Protein AF-A0A3P6QG92-F1 (afdb_monomer_lite)

Radius of gyration: 25.08 Å; chains: 1; bounding box: 61×42×77 Å

Structure (mmCIF, N/CA/C/O backbone):
data_AF-A0A3P6QG92-F1
#
_entry.id   AF-A0A3P6QG92-F1
#
loop_
_atom_site.group_PDB
_atom_site.id
_atom_site.type_symbol
_atom_site.label_atom_id
_atom_site.label_alt_id
_atom_site.label_comp_id
_atom_site.label_asym_id
_atom_site.label_entity_id
_atom_site.label_seq_id
_atom_site.pdbx_PDB_ins_code
_atom_site.Cartn_x
_atom_site.Cartn_y
_atom_site.Cartn_z
_atom_site.occupancy
_atom_site.B_iso_or_equiv
_atom_site.auth_seq_id
_atom_site.auth_comp_id
_atom_site.auth_asym_id
_atom_site.auth_atom_id
_atom_site.pdbx_PDB_model_num
ATOM 1 N N . MET A 1 1 ? -26.998 18.037 21.375 1.00 50.75 1 MET A N 1
ATOM 2 C CA . MET A 1 1 ? -27.166 16.580 21.561 1.00 50.75 1 MET A CA 1
ATOM 3 C C . MET A 1 1 ? -27.086 16.265 23.051 1.00 50.75 1 MET A C 1
ATOM 5 O O . MET A 1 1 ? -26.028 16.509 23.614 1.00 50.75 1 MET A O 1
ATOM 9 N N . PRO A 1 2 ? -28.170 15.798 23.701 1.00 53.81 2 PRO A N 1
ATOM 10 C CA . PRO A 1 2 ? -28.263 15.714 25.165 1.00 53.81 2 PRO A CA 1
ATOM 11 C C . PRO A 1 2 ? -27.244 14.765 25.812 1.00 53.81 2 PRO A C 1
ATOM 13 O O . PRO A 1 2 ? -26.744 15.052 26.898 1.00 53.81 2 PRO A O 1
ATOM 16 N N . GLU A 1 3 ? -26.926 13.648 25.150 1.00 56.47 3 GLU A N 1
ATOM 17 C CA . GLU A 1 3 ? -26.009 12.633 25.687 1.00 56.47 3 GLU A CA 1
ATOM 18 C C . GLU A 1 3 ? -24.550 13.083 25.634 1.00 56.47 3 GLU A C 1
ATOM 20 O O . GLU A 1 3 ? -23.858 12.980 26.644 1.00 56.47 3 GLU A O 1
ATOM 25 N N . LEU A 1 4 ? -24.119 13.680 24.516 1.00 58.22 4 LEU A N 1
ATOM 26 C CA . LEU A 1 4 ? -22.782 14.259 24.390 1.00 58.22 4 LEU A CA 1
ATOM 27 C C . LEU A 1 4 ? -22.581 15.394 25.402 1.00 58.22 4 LEU A C 1
ATOM 29 O O . LEU A 1 4 ? -21.609 15.402 26.143 1.00 58.22 4 LEU A O 1
ATOM 33 N N . SER A 1 5 ? -23.551 16.309 25.522 1.00 58.22 5 SER A N 1
ATOM 34 C CA . SER A 1 5 ? -23.471 17.415 26.487 1.00 58.22 5 SER A CA 1
ATOM 35 C C . SER A 1 5 ? -23.442 16.954 27.944 1.00 58.22 5 SER A C 1
ATOM 37 O O . SER A 1 5 ? -22.851 17.626 28.781 1.00 58.22 5 SER A O 1
ATOM 39 N N . LYS A 1 6 ? -24.076 15.817 28.258 1.00 59.84 6 LYS A N 1
ATOM 40 C CA . LYS A 1 6 ? -24.038 15.217 29.597 1.00 59.84 6 LYS A CA 1
ATOM 41 C C . LYS A 1 6 ? -22.696 14.527 29.862 1.00 59.84 6 LYS A C 1
ATOM 43 O O . LYS A 1 6 ? -22.235 14.534 30.994 1.00 59.84 6 LYS A O 1
ATOM 48 N N . PHE A 1 7 ? -22.083 13.961 28.823 1.00 60.38 7 PHE A N 1
ATOM 49 C CA . PHE A 1 7 ? -20.786 13.292 28.884 1.00 60.38 7 PHE A CA 1
ATOM 50 C C . PHE A 1 7 ? -19.623 14.281 29.053 1.00 60.38 7 PHE A C 1
ATOM 52 O O . PHE A 1 7 ? -18.761 14.076 29.898 1.00 60.38 7 PHE A O 1
ATOM 59 N N . LEU A 1 8 ? -19.661 15.407 28.334 1.00 58.72 8 LEU A N 1
ATOM 60 C CA . LEU A 1 8 ? -18.662 16.485 28.406 1.00 58.72 8 LEU A CA 1
ATOM 61 C C . LEU A 1 8 ? -18.634 17.242 29.750 1.00 58.72 8 LEU A C 1
ATOM 63 O O . LEU A 1 8 ? -17.801 18.126 29.928 1.00 58.72 8 LEU A O 1
ATOM 67 N N . GLY A 1 9 ? -19.562 16.948 30.668 1.00 57.22 9 GLY A N 1
ATOM 68 C CA . GLY A 1 9 ? -19.685 17.605 31.973 1.00 57.22 9 GLY A CA 1
ATOM 69 C C . GLY A 1 9 ? -19.305 16.741 33.182 1.00 57.22 9 GLY A C 1
ATOM 70 O O . GLY A 1 9 ? -19.537 17.181 34.306 1.00 57.22 9 GLY A O 1
ATOM 71 N N . CYS A 1 10 ? -18.793 15.520 32.989 1.00 58.38 10 CYS A N 1
ATOM 72 C CA . CYS A 1 10 ? -18.384 14.621 34.078 1.00 58.38 10 CYS A CA 1
ATOM 73 C C . CYS A 1 10 ? -16.884 14.761 34.418 1.00 58.38 10 CYS A C 1
ATOM 75 O O . CYS A 1 10 ? -16.093 15.141 33.565 1.00 58.38 10 CYS A O 1
ATOM 77 N N . GLU A 1 11 ? -16.493 14.446 35.659 1.00 57.59 11 GLU A N 1
ATOM 78 C CA . GLU A 1 11 ? -15.079 14.360 36.076 1.00 57.59 11 GLU A CA 1
ATOM 79 C C . GLU A 1 11 ? -14.426 13.061 35.559 1.00 57.59 11 GLU A C 1
ATOM 81 O O . GLU A 1 11 ? -15.089 12.022 35.518 1.00 57.59 11 GLU A O 1
ATOM 86 N N . ASP A 1 12 ? -13.129 13.095 35.221 1.00 53.53 12 ASP A N 1
ATOM 87 C CA . ASP A 1 12 ? -12.400 12.019 34.515 1.00 53.53 12 ASP A CA 1
ATOM 88 C C . ASP A 1 12 ? -12.586 10.609 35.116 1.00 53.53 12 ASP A C 1
ATOM 90 O O . ASP A 1 12 ? -12.847 9.652 34.387 1.00 53.53 12 ASP A O 1
ATOM 94 N N . GLY A 1 13 ? -12.546 10.467 36.447 1.00 53.50 13 GLY A N 1
ATOM 95 C CA . GLY A 1 13 ? -12.725 9.166 37.115 1.00 53.50 13 GLY A CA 1
ATOM 96 C C . GLY A 1 13 ? -14.153 8.604 37.040 1.00 53.50 13 GLY A C 1
ATOM 97 O O . GLY A 1 13 ? -14.344 7.392 37.003 1.00 53.50 13 GLY A O 1
ATOM 98 N N . ALA A 1 14 ? -15.168 9.470 36.962 1.00 59.72 14 ALA A N 1
ATOM 99 C CA . ALA A 1 14 ? -16.565 9.061 36.796 1.00 59.72 14 ALA A CA 1
ATOM 100 C C . ALA A 1 14 ? -16.900 8.724 35.333 1.00 59.72 14 ALA A C 1
ATOM 102 O O . ALA A 1 14 ? -17.885 8.032 35.064 1.00 59.72 14 ALA A O 1
ATOM 103 N N . ILE A 1 15 ? -16.097 9.215 34.384 1.00 61.72 15 ILE A N 1
ATOM 104 C CA . ILE A 1 15 ? -16.251 8.915 32.961 1.00 61.72 15 ILE A CA 1
ATOM 105 C C . ILE A 1 15 ? -15.855 7.461 32.681 1.00 61.72 15 ILE A C 1
ATOM 107 O O . ILE A 1 15 ? -16.620 6.758 32.022 1.00 61.72 15 ILE A O 1
ATOM 111 N N . GLU A 1 16 ? -14.727 6.980 33.215 1.00 59.50 16 GLU A N 1
ATOM 112 C CA . GLU A 1 16 ? -14.268 5.597 32.997 1.00 59.50 16 GLU A CA 1
ATOM 113 C C . GLU A 1 16 ?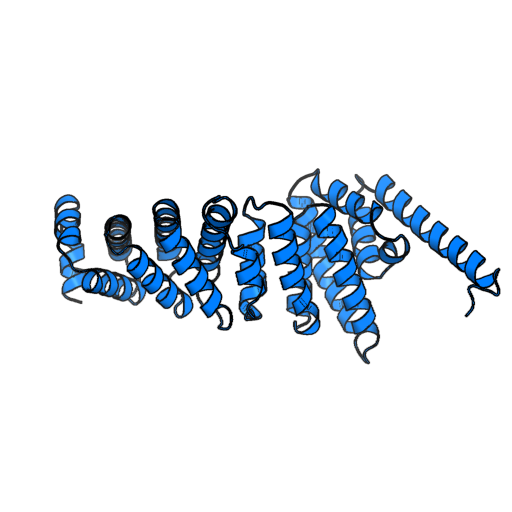 -15.265 4.550 33.526 1.00 59.50 16 GLU A C 1
ATOM 115 O O . GLU A 1 16 ? -15.672 3.662 32.775 1.00 59.50 16 GLU A O 1
ATOM 120 N N . GLU A 1 17 ? -15.747 4.676 34.768 1.00 61.38 17 GLU A N 1
ATOM 121 C CA . GLU A 1 17 ? -16.751 3.748 35.323 1.00 61.38 17 GLU A CA 1
ATOM 122 C C . GLU A 1 17 ? -18.072 3.767 34.533 1.00 61.38 17 GLU A C 1
ATOM 124 O O . GLU A 1 17 ? -18.688 2.724 34.295 1.00 61.38 17 GLU A O 1
ATOM 129 N N . ASN A 1 18 ? -18.504 4.944 34.072 1.00 67.88 18 ASN A N 1
ATOM 130 C CA . ASN A 1 18 ? -19.722 5.093 33.275 1.00 67.88 18 ASN A CA 1
ATOM 131 C C . ASN A 1 18 ? -19.560 4.462 31.882 1.00 67.88 18 ASN A C 1
ATOM 133 O O . ASN A 1 18 ? -20.478 3.798 31.397 1.00 67.88 18 ASN A O 1
ATOM 137 N N . LEU A 1 19 ? -18.385 4.591 31.259 1.00 67.38 19 LEU A N 1
ATOM 138 C CA . LEU A 1 19 ? -18.072 3.964 29.972 1.00 67.38 19 LEU A CA 1
ATOM 139 C C . LEU A 1 19 ? -18.064 2.438 30.051 1.00 67.38 19 LEU A C 1
ATOM 141 O O . LEU A 1 19 ? -18.653 1.798 29.183 1.00 67.38 19 LEU A O 1
ATOM 145 N N . MET A 1 20 ? -17.484 1.862 31.107 1.00 67.94 20 MET A N 1
ATOM 146 C CA . MET A 1 20 ? -17.448 0.406 31.301 1.00 67.94 20 MET A CA 1
ATOM 147 C C . MET A 1 20 ? -18.841 -0.207 31.515 1.00 67.94 20 MET A C 1
ATOM 149 O O . MET A 1 20 ? -19.035 -1.399 31.293 1.00 67.94 20 MET A O 1
ATOM 153 N N . SER A 1 21 ? -19.826 0.602 31.920 1.00 73.62 21 SER A N 1
ATOM 154 C CA . SER A 1 21 ? -21.224 0.180 32.072 1.00 73.62 21 SER A CA 1
ATOM 155 C C . SER A 1 21 ? -22.066 0.295 30.790 1.00 73.62 21 SER A C 1
ATOM 157 O O . SER A 1 21 ? -23.191 -0.211 30.742 1.00 73.62 21 SER A O 1
ATOM 159 N N . LYS A 1 22 ? -21.558 0.971 29.747 1.00 74.00 22 LYS A N 1
ATOM 160 C CA . LYS A 1 22 ? -22.274 1.172 28.479 1.00 74.00 22 LYS A CA 1
ATOM 161 C C . LYS A 1 22 ? -22.111 -0.032 27.557 1.00 74.00 22 LYS A C 1
ATOM 163 O O . LYS A 1 22 ? -21.047 -0.627 27.449 1.00 74.00 22 LYS A O 1
ATOM 168 N N . SER A 1 23 ? -23.174 -0.343 26.821 1.00 82.88 23 SER A N 1
ATOM 169 C CA . SER A 1 23 ? -23.120 -1.351 25.756 1.00 82.88 23 SER A CA 1
ATOM 170 C C . SER A 1 23 ? -22.234 -0.893 24.591 1.00 82.88 23 SER A C 1
ATOM 172 O O . SER A 1 23 ? -22.181 0.302 24.278 1.00 82.88 23 SER A O 1
ATOM 174 N N . ARG A 1 24 ? -21.634 -1.846 23.862 1.00 83.81 24 ARG A N 1
ATOM 175 C CA . ARG A 1 24 ? -20.868 -1.584 22.629 1.00 83.81 24 ARG A CA 1
ATOM 176 C C . ARG A 1 24 ? -21.604 -0.649 21.666 1.00 83.81 24 ARG A C 1
ATOM 178 O O . ARG A 1 24 ? -21.024 0.319 21.186 1.00 83.81 24 ARG A O 1
ATOM 185 N N . SER A 1 25 ? -22.890 -0.900 21.409 1.00 86.00 25 SER A N 1
ATOM 186 C CA . SER A 1 25 ? -23.702 -0.086 20.493 1.00 86.00 25 SER A CA 1
ATOM 187 C C . SER A 1 25 ? -23.828 1.372 20.933 1.00 86.00 25 SER A C 1
ATOM 189 O O . SER A 1 25 ? -23.865 2.262 20.088 1.00 86.00 25 SER A O 1
ATOM 191 N N . GLN A 1 26 ? -23.870 1.632 22.243 1.00 84.38 26 GLN A N 1
ATOM 192 C CA . GLN A 1 26 ? -23.909 2.999 22.766 1.00 84.38 26 GLN A CA 1
ATOM 193 C C . GLN A 1 26 ? -22.563 3.695 22.576 1.00 84.38 26 GLN A C 1
ATOM 195 O O . GLN A 1 26 ? -22.534 4.839 22.135 1.00 84.38 26 GLN A O 1
ATOM 200 N N . LEU A 1 27 ? -21.453 3.005 22.856 1.00 81.75 27 LEU A N 1
ATOM 201 C CA . LEU A 1 27 ? -20.111 3.552 22.643 1.00 81.75 27 LEU A CA 1
ATOM 202 C C . LEU A 1 27 ? -19.853 3.842 21.156 1.00 81.75 27 LEU A C 1
ATOM 204 O O . LEU A 1 27 ? -19.399 4.930 20.815 1.00 81.75 27 LEU A O 1
ATOM 208 N N . GLN A 1 28 ? -20.226 2.922 20.261 1.00 86.62 28 GLN A N 1
ATOM 209 C CA . GLN A 1 28 ? -20.126 3.109 18.807 1.00 86.62 28 GLN A CA 1
ATOM 210 C C . GLN A 1 28 ? -20.979 4.286 18.312 1.00 86.62 28 GLN A C 1
ATOM 212 O O . GLN A 1 28 ? -20.526 5.061 17.469 1.00 86.62 28 GLN A O 1
ATOM 217 N N . SER A 1 29 ? -22.192 4.454 18.852 1.00 88.62 29 SER A N 1
ATOM 218 C CA . SER A 1 29 ? -23.039 5.609 18.534 1.00 88.62 29 SER A CA 1
ATOM 219 C C . SER A 1 29 ? -22.380 6.918 18.960 1.00 88.62 29 SER A C 1
ATOM 221 O O . SER A 1 29 ? -22.331 7.848 18.166 1.00 88.62 29 SER A O 1
ATOM 223 N N . LEU A 1 30 ? -21.813 6.977 20.170 1.00 85.19 30 LEU A N 1
ATOM 224 C CA . LEU A 1 30 ? -21.137 8.178 20.668 1.00 85.19 30 LEU A CA 1
ATOM 225 C C . LEU A 1 30 ? -19.913 8.541 19.821 1.00 85.19 30 LEU A C 1
ATOM 227 O O . LEU A 1 30 ? -19.734 9.707 19.487 1.00 85.19 30 LEU A O 1
ATOM 231 N N . VAL A 1 31 ? -19.103 7.554 19.425 1.00 88.50 31 VAL A N 1
ATOM 232 C CA . VAL A 1 31 ? -17.964 7.776 18.518 1.00 88.50 31 VAL A CA 1
ATOM 233 C C . VAL A 1 31 ? -18.436 8.355 17.184 1.00 88.50 31 VAL A C 1
ATOM 235 O O . VAL A 1 31 ? -17.895 9.355 16.714 1.00 88.50 31 VAL A O 1
ATOM 238 N N . LYS A 1 32 ? -19.481 7.764 16.591 1.00 90.12 32 LYS A N 1
ATOM 239 C CA . LYS A 1 32 ? -20.064 8.251 15.337 1.00 90.12 32 LYS A CA 1
ATOM 240 C C . LYS A 1 32 ? -20.569 9.687 15.468 1.00 90.12 32 LYS A C 1
ATOM 242 O O . LYS A 1 32 ? -20.306 10.501 14.588 1.00 90.12 32 LYS A O 1
ATOM 247 N N . ASP A 1 33 ? -21.273 9.981 16.555 1.00 88.50 33 ASP A N 1
ATOM 248 C CA . ASP A 1 33 ? -21.826 11.305 16.821 1.00 88.50 33 ASP A CA 1
ATOM 249 C C . ASP A 1 33 ? -20.713 12.352 16.952 1.00 88.50 33 ASP A C 1
ATOM 251 O O . ASP A 1 33 ? -20.843 13.442 16.401 1.00 88.50 33 ASP A O 1
ATOM 255 N N . ILE A 1 34 ? -19.596 12.014 17.611 1.00 86.88 34 ILE A N 1
ATOM 256 C CA . ILE A 1 34 ? -18.429 12.904 17.714 1.00 86.88 34 ILE A CA 1
ATOM 257 C C . ILE A 1 34 ? -17.806 13.152 16.340 1.00 86.88 34 ILE A C 1
ATOM 259 O O . ILE A 1 34 ? -17.578 14.301 15.975 1.00 86.88 34 ILE A O 1
ATOM 263 N N . TRP A 1 35 ? -17.563 12.100 15.555 1.00 89.88 35 TRP A N 1
ATOM 264 C CA . TRP A 1 35 ? -16.937 12.236 14.236 1.00 89.88 35 TRP A CA 1
ATOM 265 C C . TRP A 1 35 ? -17.792 12.984 13.210 1.00 89.88 35 TRP A C 1
ATOM 267 O O . TRP A 1 35 ? -17.250 13.520 12.247 1.00 89.88 35 TRP A O 1
ATOM 277 N N . GLN A 1 36 ? -19.114 13.006 13.389 1.00 89.06 36 GLN A N 1
ATOM 278 C CA . GLN A 1 36 ? -20.043 13.719 12.509 1.00 89.06 36 GLN A CA 1
ATOM 279 C C . GLN A 1 36 ? -20.376 15.138 12.991 1.00 89.06 36 GLN A C 1
ATOM 281 O O . GLN A 1 36 ? -20.984 15.903 12.239 1.00 89.06 36 GLN A O 1
ATOM 286 N N . ALA A 1 37 ? -20.015 15.491 14.225 1.00 85.75 37 ALA A N 1
ATOM 287 C CA . ALA A 1 37 ? -20.255 16.813 14.783 1.00 85.75 37 ALA A CA 1
ATOM 288 C C . ALA A 1 37 ? -19.195 17.831 14.332 1.00 85.75 37 ALA A C 1
ATOM 290 O O . ALA A 1 37 ? -18.099 17.481 13.896 1.00 85.75 37 ALA A O 1
ATOM 291 N N . GLU A 1 38 ? -19.517 19.119 14.474 1.00 85.94 38 GLU A N 1
ATOM 292 C CA . GLU A 1 38 ? -18.511 20.176 14.364 1.00 85.94 38 GLU A CA 1
ATOM 293 C C . GLU A 1 38 ? -17.455 20.013 15.462 1.00 85.94 38 GLU A C 1
ATOM 295 O O . GLU A 1 38 ? -17.776 19.719 16.619 1.00 85.94 38 GLU A O 1
ATOM 300 N N . PHE A 1 39 ? -16.192 20.223 15.090 1.00 85.75 39 PHE A N 1
ATOM 301 C CA . PHE A 1 39 ? -15.076 20.061 16.008 1.00 85.75 39 PHE A CA 1
ATOM 302 C C . PHE A 1 39 ? -15.199 21.003 17.211 1.00 85.75 39 PHE A C 1
ATOM 304 O O . PHE A 1 39 ? -15.397 22.213 17.076 1.00 85.75 39 PHE A O 1
ATOM 311 N N . CYS A 1 40 ? -14.978 20.450 18.401 1.00 84.94 40 CYS A N 1
ATOM 312 C CA . CYS A 1 40 ? -14.640 21.229 19.580 1.00 84.94 40 CYS A CA 1
ATOM 313 C C . CYS A 1 40 ? -13.634 20.465 20.462 1.00 84.94 40 CYS A C 1
ATOM 315 O O . CYS A 1 40 ? -13.631 19.230 20.456 1.00 84.94 40 CYS A O 1
ATOM 317 N N . PRO A 1 41 ? -12.788 21.167 21.245 1.00 85.62 41 PRO A N 1
ATOM 318 C CA . PRO A 1 41 ? -11.736 20.525 22.038 1.00 85.62 41 PRO A CA 1
ATOM 319 C C . PRO A 1 41 ? -12.259 19.485 23.034 1.00 85.62 41 PRO A C 1
ATOM 321 O O . PRO A 1 41 ? -11.645 18.443 23.228 1.00 85.62 41 PRO A O 1
ATOM 324 N N . SER A 1 42 ? -13.425 19.731 23.631 1.00 83.25 42 SER A N 1
ATOM 325 C CA . SER A 1 42 ? -14.032 18.803 24.582 1.00 83.25 42 SER A CA 1
ATOM 326 C C . SER A 1 42 ? -14.512 17.508 23.907 1.00 83.25 42 SER A C 1
ATOM 328 O O . SER A 1 42 ? -14.415 16.440 24.507 1.00 83.25 42 SER A O 1
ATOM 330 N N . SER A 1 43 ? -14.936 17.565 22.637 1.00 85.75 43 SER A N 1
ATOM 331 C CA . SER A 1 43 ? -15.237 16.370 21.837 1.00 85.75 43 SER A CA 1
ATOM 332 C C . SER A 1 43 ? -13.996 15.520 21.551 1.00 85.75 43 SER A C 1
ATOM 334 O O . SER A 1 43 ? -14.122 14.302 21.484 1.00 85.75 43 SER A O 1
ATOM 336 N N . LEU A 1 44 ? -12.806 16.123 21.413 1.00 86.38 44 LEU A N 1
ATOM 337 C CA . LEU A 1 44 ? -11.553 15.370 21.258 1.00 86.38 44 LEU A CA 1
ATOM 338 C C . LEU A 1 44 ? -11.225 14.586 22.528 1.00 86.38 44 LEU A C 1
ATOM 340 O O . LEU A 1 44 ? -11.025 13.378 22.457 1.00 86.38 44 LEU A O 1
ATOM 344 N N . THR A 1 45 ? -11.261 15.245 23.688 1.00 86.19 45 THR A N 1
ATOM 345 C CA . THR A 1 45 ? -11.043 14.572 24.976 1.00 86.19 45 THR A CA 1
ATOM 346 C C . THR A 1 45 ? -12.054 13.446 25.183 1.00 86.19 45 THR A C 1
ATOM 348 O O . THR A 1 45 ? -11.672 12.330 25.515 1.00 86.19 45 THR A O 1
ATOM 351 N N . ALA A 1 46 ? -13.337 13.694 24.900 1.00 85.06 46 ALA A N 1
ATOM 352 C CA . ALA A 1 46 ? -14.363 12.658 24.984 1.00 85.06 46 ALA A CA 1
ATOM 353 C C . ALA A 1 46 ? -14.091 11.476 24.048 1.00 85.06 46 ALA A C 1
ATOM 355 O O . ALA A 1 46 ? -14.239 10.327 24.464 1.00 85.06 46 ALA A O 1
ATOM 356 N N . LEU A 1 47 ? -13.690 11.747 22.802 1.00 89.31 47 LEU A N 1
ATOM 357 C CA . LEU A 1 47 ? -13.322 10.710 21.845 1.00 89.31 47 LEU A CA 1
ATOM 358 C C . LEU A 1 47 ? -12.168 9.868 22.387 1.00 89.31 47 LEU A C 1
ATOM 360 O O . LEU A 1 47 ? -12.274 8.649 22.392 1.00 89.31 47 LEU A O 1
ATOM 364 N N . GLU A 1 48 ? -11.101 10.493 22.878 1.00 89.62 48 GLU A N 1
ATOM 365 C CA . GLU A 1 48 ? -9.938 9.798 23.435 1.00 89.62 48 GLU A CA 1
ATOM 366 C C . GLU A 1 48 ? -10.313 8.897 24.610 1.00 89.62 48 GLU A C 1
ATOM 368 O O . GLU A 1 48 ? -9.892 7.738 24.652 1.00 89.62 48 GLU A O 1
ATOM 373 N N . THR A 1 49 ? -11.163 9.374 25.521 1.00 86.12 49 THR A N 1
ATOM 374 C CA . THR A 1 49 ? -11.635 8.557 26.644 1.00 86.12 49 THR A CA 1
ATOM 375 C C . THR A 1 49 ? -12.485 7.378 26.168 1.00 86.12 49 THR A C 1
ATOM 377 O O . THR A 1 49 ? -12.289 6.251 26.627 1.00 86.12 49 THR A O 1
ATOM 380 N N . ILE A 1 50 ? -13.394 7.599 25.211 1.00 87.31 50 ILE A N 1
ATOM 381 C CA . ILE A 1 50 ? -14.227 6.528 24.645 1.00 87.31 50 ILE A CA 1
ATOM 382 C C . ILE A 1 50 ? -13.358 5.502 23.905 1.00 87.31 50 ILE A C 1
ATOM 384 O O . ILE A 1 50 ? -13.529 4.302 24.109 1.00 87.31 50 ILE A O 1
ATOM 388 N N . LEU A 1 51 ? -12.412 5.949 23.075 1.00 89.44 51 LEU A N 1
ATOM 389 C CA . LEU A 1 51 ? -11.490 5.079 22.344 1.00 89.44 51 LEU A CA 1
ATOM 390 C C . LEU A 1 51 ? -10.619 4.267 23.309 1.00 89.44 51 LEU A C 1
ATOM 392 O O . LEU A 1 51 ? -10.480 3.061 23.119 1.00 89.44 51 LEU A O 1
ATOM 396 N N . SER A 1 52 ? -10.103 4.886 24.375 1.00 87.44 52 SER A N 1
ATOM 397 C CA . SER A 1 52 ? -9.344 4.198 25.426 1.00 87.44 52 SER A CA 1
ATOM 398 C C . SER A 1 52 ? -10.158 3.064 26.060 1.00 87.44 52 SER A C 1
ATOM 400 O O . SER A 1 52 ? -9.700 1.917 26.075 1.00 87.44 52 SER A O 1
ATOM 402 N N . ALA A 1 53 ? -11.401 3.341 26.472 1.00 84.06 53 ALA A N 1
ATOM 403 C CA . ALA A 1 53 ? -12.306 2.332 27.027 1.00 84.06 53 ALA A CA 1
ATOM 404 C C . ALA A 1 53 ? -12.628 1.216 26.018 1.00 84.06 53 ALA A C 1
ATOM 406 O O . ALA A 1 53 ? -12.651 0.033 26.360 1.00 84.06 53 ALA A O 1
ATOM 407 N N . LEU A 1 54 ? -12.807 1.566 24.744 1.00 85.81 54 LEU A N 1
ATOM 408 C CA . LEU A 1 54 ? -13.036 0.597 23.679 1.00 85.81 54 LEU A CA 1
ATOM 409 C C . LEU A 1 54 ? -11.837 -0.338 23.450 1.00 85.81 54 LEU A C 1
ATOM 411 O O . LEU A 1 54 ? -12.053 -1.485 23.065 1.00 85.81 54 LEU A O 1
ATOM 415 N N . THR A 1 55 ? -10.594 0.086 23.730 1.00 86.44 55 THR A N 1
ATOM 416 C CA . THR A 1 55 ? -9.411 -0.788 23.567 1.00 86.44 55 THR A CA 1
ATOM 417 C C . THR A 1 55 ? -9.374 -1.986 24.519 1.00 86.44 55 THR A C 1
ATOM 419 O O . THR A 1 55 ? -8.632 -2.935 24.261 1.00 86.44 55 THR A O 1
ATOM 422 N N . VAL A 1 56 ? -10.134 -1.945 25.618 1.00 85.12 56 VAL A N 1
ATOM 423 C CA . VAL A 1 56 ? -10.205 -3.015 26.631 1.00 85.12 56 VAL A CA 1
ATOM 424 C C . VAL A 1 56 ? -11.544 -3.756 26.621 1.00 85.12 56 VAL A C 1
ATOM 426 O O . VAL A 1 56 ? -11.773 -4.628 27.456 1.00 85.12 56 VAL A O 1
ATOM 429 N N . HIS A 1 57 ? -12.426 -3.431 25.676 1.00 84.25 57 HIS A N 1
ATOM 430 C CA . HIS A 1 57 ? -13.742 -4.046 25.566 1.00 84.25 57 HIS A CA 1
ATOM 431 C C . HIS A 1 57 ? -13.644 -5.501 25.066 1.00 84.25 57 HIS A C 1
ATOM 433 O O . HIS A 1 57 ? -12.829 -5.820 24.201 1.00 84.25 57 HIS A O 1
ATOM 439 N N . GLU A 1 58 ? -14.504 -6.394 25.567 1.00 83.69 58 GLU A N 1
ATOM 440 C CA . GLU A 1 58 ? -14.470 -7.831 25.226 1.00 83.69 58 GLU A CA 1
ATOM 441 C C . GLU A 1 58 ? -14.692 -8.085 23.719 1.00 83.69 58 GLU A C 1
ATOM 443 O O . GLU A 1 58 ? -14.005 -8.895 23.086 1.00 83.69 58 GLU A O 1
ATOM 448 N N . GLU A 1 59 ? -15.609 -7.318 23.125 1.00 86.12 59 GLU A N 1
ATOM 449 C CA . GLU A 1 59 ? -15.947 -7.306 21.690 1.00 86.12 59 GLU A CA 1
ATOM 450 C C . GLU A 1 59 ? -15.041 -6.366 20.862 1.00 86.12 59 GLU A C 1
ATOM 452 O O . GLU A 1 59 ? -15.505 -5.631 19.989 1.00 86.12 59 GLU A O 1
ATOM 457 N N . LEU A 1 60 ? -13.738 -6.328 21.165 1.00 89.62 60 LEU A N 1
ATOM 458 C CA . LEU A 1 60 ? -12.769 -5.441 20.503 1.00 89.62 60 LEU A CA 1
ATOM 459 C C . LEU A 1 60 ? -12.774 -5.574 18.971 1.00 89.62 60 LEU A C 1
ATOM 461 O O . LEU A 1 60 ? -12.604 -4.588 18.259 1.00 89.62 60 LEU A O 1
ATOM 465 N N . LEU A 1 61 ? -12.968 -6.791 18.457 1.00 92.88 61 LEU A N 1
ATOM 466 C CA . LEU A 1 61 ? -12.993 -7.050 17.018 1.00 92.88 61 LEU A CA 1
ATOM 467 C C . LEU A 1 61 ? -14.164 -6.329 16.348 1.00 92.88 61 LEU A C 1
ATOM 469 O O . LEU A 1 61 ? -13.965 -5.619 15.368 1.00 92.88 61 LEU A O 1
ATOM 473 N N . GLU A 1 62 ? -15.363 -6.466 16.906 1.00 93.50 62 GLU A N 1
ATOM 474 C CA . GLU A 1 62 ? -16.583 -5.837 16.406 1.00 93.50 62 GLU A CA 1
ATOM 475 C C . GLU A 1 62 ? -16.491 -4.306 16.471 1.00 93.50 62 GLU A C 1
ATOM 477 O O . GLU A 1 62 ? -17.050 -3.600 15.629 1.00 93.50 62 GLU A O 1
ATOM 482 N N . VAL A 1 63 ? -15.763 -3.775 17.458 1.00 91.44 63 VAL A N 1
ATOM 483 C CA . VAL A 1 63 ? -15.443 -2.346 17.533 1.00 91.44 63 VAL A CA 1
ATOM 484 C C . VAL A 1 63 ? -14.523 -1.935 16.386 1.00 91.44 63 VAL A C 1
ATOM 486 O O . VAL A 1 63 ? -14.821 -0.960 15.698 1.00 91.44 63 VAL A O 1
ATOM 489 N N . CYS A 1 64 ? -13.431 -2.662 16.153 1.00 95.31 64 CYS A N 1
ATOM 490 C CA . CYS A 1 64 ? -12.504 -2.353 15.068 1.00 95.31 64 CYS A CA 1
ATOM 491 C C . CYS A 1 64 ? -13.156 -2.489 13.687 1.00 95.31 64 CYS A C 1
ATOM 493 O O . CYS A 1 64 ? -12.947 -1.613 12.854 1.00 95.31 64 CYS A O 1
ATOM 495 N N . GLU A 1 65 ? -13.970 -3.521 13.444 1.00 95.88 65 GLU A N 1
ATOM 496 C CA . GLU A 1 65 ? -14.720 -3.682 12.187 1.00 95.88 65 GLU A CA 1
ATOM 497 C C . GLU A 1 65 ? -15.664 -2.492 11.952 1.00 95.88 65 GLU A C 1
ATOM 499 O O . GLU A 1 65 ? -15.682 -1.927 10.860 1.00 95.88 65 GLU A O 1
ATOM 504 N N . PHE A 1 66 ? -16.367 -2.031 12.995 1.00 95.00 66 PHE A N 1
ATOM 505 C CA . PHE A 1 66 ? -17.191 -0.820 12.923 1.00 95.00 66 PHE A CA 1
ATOM 506 C C . PHE A 1 66 ? -16.376 0.433 12.571 1.00 95.00 66 PHE A C 1
ATOM 508 O O . PHE A 1 66 ? -16.790 1.216 11.715 1.00 95.00 66 PHE A O 1
ATOM 515 N N . VAL A 1 67 ? -15.228 0.635 13.226 1.00 95.38 67 VAL A N 1
ATOM 516 C CA . VAL A 1 67 ? -14.359 1.787 12.952 1.00 95.38 67 VAL A CA 1
ATOM 517 C C . VAL A 1 67 ? -13.829 1.723 11.521 1.00 95.38 67 VAL A C 1
ATOM 519 O O . VAL A 1 67 ? -13.890 2.724 10.812 1.00 95.38 67 VAL A O 1
ATOM 522 N N . VAL A 1 68 ? -13.383 0.551 11.063 1.00 97.06 68 VAL A N 1
ATOM 523 C CA . VAL A 1 68 ? -12.951 0.331 9.677 1.00 97.06 68 VAL A CA 1
ATOM 524 C C . VAL A 1 68 ? -14.062 0.702 8.699 1.00 97.06 68 VAL A C 1
ATOM 526 O O . VAL A 1 68 ? -13.820 1.503 7.801 1.00 97.06 68 VAL A O 1
ATOM 529 N N . ASP A 1 69 ? -15.280 0.194 8.894 1.00 96.81 69 ASP A N 1
ATOM 530 C CA . ASP A 1 69 ? -16.416 0.467 8.006 1.00 96.81 69 ASP A CA 1
ATOM 531 C C . ASP A 1 69 ? -16.782 1.954 7.949 1.00 96.81 69 ASP A C 1
ATOM 533 O O . ASP A 1 69 ? -17.148 2.475 6.888 1.00 96.81 69 ASP A O 1
ATOM 537 N N . PHE A 1 70 ? -16.690 2.648 9.085 1.00 95.62 70 PHE A N 1
ATOM 538 C CA . PHE A 1 70 ? -16.935 4.083 9.153 1.00 95.62 70 PHE A CA 1
ATOM 539 C C . PHE A 1 70 ? -15.865 4.864 8.380 1.00 95.62 70 PHE A C 1
ATOM 541 O O . PHE A 1 70 ? -16.194 5.629 7.471 1.00 95.62 70 PHE A O 1
ATOM 548 N N . LEU A 1 71 ? -14.589 4.624 8.691 1.00 96.50 71 LEU A N 1
ATOM 549 C CA . LEU A 1 71 ? -13.441 5.297 8.074 1.00 96.50 71 LEU A CA 1
ATOM 550 C C . LEU A 1 71 ? -13.288 4.968 6.586 1.00 96.50 71 LEU A C 1
ATOM 552 O O . LEU A 1 71 ? -12.753 5.767 5.813 1.00 96.50 71 LEU A O 1
ATOM 556 N N . TRP A 1 72 ? -13.799 3.815 6.150 1.00 97.50 72 TRP A N 1
ATOM 557 C CA . TRP A 1 72 ? -13.822 3.466 4.736 1.00 97.50 72 TRP A CA 1
ATOM 558 C C . TRP A 1 72 ? -14.691 4.433 3.934 1.00 97.50 72 TRP A C 1
ATOM 560 O O . TRP A 1 72 ? -14.352 4.794 2.807 1.00 97.50 72 TRP A O 1
ATOM 570 N N . ARG A 1 73 ? -15.808 4.872 4.524 1.00 96.06 73 ARG A N 1
ATOM 571 C CA . ARG A 1 73 ? -16.846 5.674 3.860 1.00 96.06 73 ARG A CA 1
ATOM 572 C C . ARG A 1 73 ? -16.778 7.157 4.192 1.00 96.06 73 ARG A C 1
ATOM 574 O O . ARG A 1 73 ? -17.405 7.955 3.501 1.00 96.06 73 ARG A O 1
ATOM 581 N N . THR A 1 74 ? -16.109 7.540 5.273 1.00 94.06 74 THR A N 1
ATOM 582 C CA . THR A 1 74 ? -16.153 8.904 5.807 1.00 94.06 74 THR A CA 1
ATOM 583 C C . THR A 1 74 ? -14.759 9.388 6.161 1.00 94.06 74 THR A C 1
ATOM 585 O O . THR A 1 74 ? -14.028 8.709 6.876 1.00 94.06 74 THR A O 1
ATOM 588 N N . SER A 1 75 ? -14.410 10.578 5.665 1.00 92.19 75 SER A N 1
ATOM 589 C CA . SER A 1 75 ? -13.190 11.269 6.065 1.00 92.19 75 SER A CA 1
ATOM 590 C C . SER A 1 75 ? -13.352 11.895 7.444 1.00 92.19 75 SER A C 1
ATOM 592 O O . SER A 1 75 ? -14.351 12.571 7.697 1.00 92.19 75 SER A O 1
ATOM 594 N N . LEU A 1 76 ? -12.356 11.721 8.300 1.00 92.00 76 LEU A N 1
ATOM 595 C CA . LEU A 1 76 ? -12.286 12.372 9.593 1.00 92.00 76 LEU A CA 1
ATOM 596 C C . LEU A 1 76 ? -11.754 13.804 9.465 1.00 92.00 76 LEU A C 1
ATOM 598 O O . LEU A 1 76 ? -10.848 14.059 8.657 1.00 92.00 76 LEU A O 1
ATOM 602 N N . PRO A 1 77 ? -12.254 14.719 10.316 1.00 91.12 77 PRO A N 1
ATOM 603 C CA . PRO A 1 77 ? -11.541 15.941 10.665 1.00 91.12 77 PRO A CA 1
ATOM 604 C C . PRO A 1 77 ? -10.091 15.639 11.057 1.00 91.12 77 PRO A C 1
ATOM 606 O O . PRO A 1 77 ? -9.804 14.615 11.686 1.00 91.12 77 PRO A O 1
ATOM 609 N N . GLU A 1 78 ? -9.174 16.522 10.666 1.00 91.25 78 GLU A N 1
ATOM 610 C CA . GLU A 1 78 ? -7.734 16.326 10.855 1.00 91.25 78 GLU A CA 1
ATOM 611 C C . GLU A 1 78 ? -7.376 16.171 12.338 1.00 91.25 78 GLU A C 1
ATOM 613 O O . GLU A 1 78 ? -6.556 15.326 12.694 1.00 91.25 78 GLU A O 1
ATOM 618 N N . GLU A 1 79 ? -8.084 16.897 13.199 1.00 92.88 79 GLU A N 1
ATOM 619 C CA . GLU A 1 79 ? -7.916 16.928 14.648 1.00 92.88 79 GLU A CA 1
ATOM 620 C C . GLU A 1 79 ? -8.183 15.573 15.322 1.00 92.88 79 GLU A C 1
ATOM 622 O O . GLU A 1 79 ? -7.659 15.318 16.401 1.00 92.88 79 GLU A O 1
ATOM 627 N N . TYR A 1 80 ? -8.974 14.688 14.702 1.00 92.88 80 TYR A N 1
ATOM 628 C CA . TYR A 1 80 ? -9.297 13.366 15.255 1.00 92.88 80 TYR A CA 1
ATOM 629 C C . TYR A 1 80 ? -8.404 12.241 14.721 1.00 92.88 80 TYR A C 1
ATOM 631 O O . TYR A 1 80 ? -8.480 11.108 15.215 1.00 92.88 80 TYR A O 1
ATOM 639 N N . ARG A 1 81 ? -7.570 12.506 13.707 1.00 94.56 81 ARG A N 1
ATOM 640 C CA . ARG A 1 81 ? -6.798 11.453 13.030 1.00 94.56 81 ARG A CA 1
ATOM 641 C C . ARG A 1 81 ? -5.741 10.833 13.931 1.00 94.56 81 ARG A C 1
ATOM 643 O O . ARG A 1 81 ? -5.610 9.614 13.928 1.00 94.56 81 ARG A O 1
ATOM 650 N N . GLU A 1 82 ? -5.026 11.639 14.713 1.00 94.50 82 GLU A N 1
ATOM 651 C CA . GLU A 1 82 ? -3.958 11.146 15.591 1.00 94.50 82 GLU A CA 1
ATOM 652 C C . GLU A 1 82 ? -4.508 10.195 16.662 1.00 94.50 82 GLU A C 1
ATOM 654 O O . GLU A 1 82 ? -4.081 9.043 16.741 1.00 94.50 82 GLU A O 1
ATOM 659 N N . SER A 1 83 ? -5.529 10.617 17.410 1.00 93.81 83 SER A N 1
ATOM 660 C CA . SER A 1 83 ? -6.155 9.789 18.448 1.00 93.81 83 SER A CA 1
ATOM 661 C C . SER A 1 83 ? -6.759 8.503 17.866 1.00 93.81 83 SER A C 1
ATOM 663 O O . SER A 1 83 ? -6.659 7.431 18.466 1.00 93.81 83 SER A O 1
ATOM 665 N N . THR A 1 84 ? -7.320 8.573 16.653 1.00 94.81 84 THR A N 1
ATOM 666 C CA . THR A 1 84 ? -7.843 7.394 15.942 1.00 94.81 84 THR A CA 1
ATOM 667 C C . THR A 1 84 ? -6.722 6.451 15.483 1.00 94.81 84 THR A C 1
ATOM 669 O O . THR A 1 84 ? -6.865 5.232 15.590 1.00 94.81 84 THR A O 1
ATOM 672 N N . ALA A 1 85 ? -5.584 6.981 15.021 1.00 94.88 85 ALA A N 1
ATOM 673 C CA . ALA A 1 85 ? -4.410 6.186 14.654 1.00 94.88 85 ALA A CA 1
ATOM 674 C C . ALA A 1 85 ? -3.831 5.441 15.865 1.00 94.88 85 ALA A C 1
ATOM 676 O O . ALA A 1 85 ? -3.532 4.245 15.779 1.00 94.88 85 ALA A O 1
ATOM 677 N N . VAL A 1 86 ? -3.714 6.133 17.004 1.00 94.94 86 VAL A N 1
ATOM 678 C CA . VAL A 1 86 ? -3.260 5.552 18.276 1.00 94.94 86 VAL A CA 1
ATOM 679 C C . VAL A 1 86 ? -4.196 4.426 18.706 1.00 94.94 86 VAL A C 1
ATOM 681 O O . VAL A 1 86 ? -3.727 3.330 19.016 1.00 94.94 86 VAL A O 1
ATOM 684 N N . PHE A 1 87 ? -5.511 4.659 18.651 1.00 95.62 87 PHE A N 1
ATOM 685 C CA . PHE A 1 87 ? -6.517 3.641 18.942 1.00 95.62 87 PHE A CA 1
ATOM 686 C C . PHE A 1 87 ? -6.351 2.393 18.066 1.00 95.62 87 PHE A C 1
ATOM 688 O O . PHE A 1 87 ? -6.171 1.301 18.600 1.00 95.62 87 PHE A O 1
ATOM 695 N N . LEU A 1 88 ? -6.347 2.541 16.735 1.00 96.19 88 LEU A N 1
ATOM 696 C CA . LEU A 1 88 ? -6.236 1.406 15.810 1.00 96.19 88 LEU A CA 1
ATOM 697 C C . LEU A 1 88 ? -4.948 0.607 16.037 1.00 96.19 88 LEU A C 1
ATOM 699 O O . LEU A 1 88 ? -4.984 -0.624 16.084 1.00 96.19 88 LEU A O 1
ATOM 703 N N . THR A 1 89 ? -3.826 1.301 16.227 1.00 94.00 89 THR A N 1
ATOM 704 C CA . THR A 1 89 ? -2.522 0.677 16.488 1.00 94.00 89 THR A CA 1
ATOM 705 C C . THR A 1 89 ? -2.545 -0.130 17.783 1.00 94.00 89 THR A C 1
ATOM 707 O O . THR A 1 89 ? -2.091 -1.276 17.821 1.00 94.00 89 THR A O 1
ATOM 710 N N . GLU A 1 90 ? -3.111 0.435 18.849 1.00 94.25 90 GLU A N 1
ATOM 711 C CA . GLU A 1 90 ? -3.193 -0.227 20.147 1.00 94.25 90 GLU A CA 1
ATOM 712 C C . GLU A 1 90 ? -4.149 -1.429 20.119 1.00 94.25 90 GLU A C 1
ATOM 714 O O . GLU A 1 90 ? -3.831 -2.485 20.677 1.00 94.25 90 GLU A O 1
ATOM 719 N N . CYS A 1 91 ? -5.276 -1.317 19.409 1.00 94.88 91 CYS A N 1
ATOM 720 C CA . CYS A 1 91 ? -6.180 -2.438 19.168 1.00 94.88 91 CYS A CA 1
ATOM 721 C C . CYS A 1 91 ? -5.470 -3.569 18.425 1.00 94.88 91 CYS A C 1
ATOM 723 O O . CYS A 1 91 ? -5.495 -4.707 18.892 1.00 94.88 91 CYS A O 1
ATOM 725 N N . ILE A 1 92 ? -4.782 -3.265 17.319 1.00 94.62 92 ILE A N 1
ATOM 726 C CA . ILE A 1 92 ? -4.012 -4.253 16.551 1.00 94.62 92 ILE A CA 1
ATOM 727 C C . ILE A 1 92 ? -2.968 -4.928 17.432 1.00 94.62 92 ILE A C 1
ATOM 729 O O . ILE A 1 92 ? -2.804 -6.139 17.343 1.00 94.62 92 ILE A O 1
ATOM 733 N N . ARG A 1 93 ? -2.286 -4.184 18.308 1.00 92.31 93 ARG A N 1
ATOM 734 C CA . ARG A 1 93 ? -1.259 -4.731 19.203 1.00 92.31 93 ARG A CA 1
ATOM 735 C C . ARG A 1 93 ? -1.833 -5.704 20.234 1.00 92.31 93 ARG A C 1
ATOM 737 O O . ARG A 1 93 ? -1.200 -6.725 20.494 1.00 92.31 93 ARG A O 1
ATOM 744 N N . LYS A 1 94 ? -3.000 -5.401 20.809 1.00 91.62 94 LYS A N 1
ATOM 745 C CA . LYS A 1 94 ? -3.653 -6.197 21.867 1.00 91.62 94 LYS A CA 1
ATOM 746 C C . LYS A 1 94 ? -4.484 -7.369 21.347 1.00 91.62 94 LYS A C 1
ATOM 748 O O . LYS A 1 94 ? -4.669 -8.345 22.066 1.00 91.62 94 LYS A O 1
ATOM 753 N N . MET A 1 95 ? -5.013 -7.263 20.132 1.00 94.19 95 MET A N 1
ATOM 754 C CA . MET A 1 95 ? -5.963 -8.224 19.575 1.00 94.19 95 MET A CA 1
ATOM 755 C C . MET A 1 95 ? -5.346 -9.624 19.449 1.00 94.19 95 MET A C 1
ATOM 757 O O . MET A 1 95 ? -4.171 -9.751 19.116 1.00 94.19 95 MET A O 1
ATOM 761 N N . GLU A 1 96 ? -6.123 -10.680 19.690 1.00 93.50 96 GLU A N 1
ATOM 762 C CA . GLU A 1 96 ? -5.704 -12.070 19.441 1.00 93.50 96 GLU A CA 1
ATOM 763 C C . GLU A 1 96 ? -5.480 -12.321 17.941 1.00 93.50 96 GLU A C 1
ATOM 765 O O . GLU A 1 96 ? -6.067 -11.644 17.098 1.00 93.50 96 GLU A O 1
ATOM 770 N N . GLU A 1 97 ? -4.642 -13.294 17.581 1.00 93.56 97 GLU A N 1
ATOM 771 C CA . GLU A 1 97 ? -4.249 -13.519 16.181 1.00 93.56 97 GLU A CA 1
ATOM 772 C C . GLU A 1 97 ? -5.426 -13.837 15.255 1.00 93.56 97 GLU A C 1
ATOM 774 O O . GLU A 1 97 ? -5.532 -13.220 14.200 1.00 93.56 97 GLU A O 1
ATOM 779 N N . TRP A 1 98 ? -6.353 -14.709 15.665 1.00 93.44 98 TRP A N 1
ATOM 780 C CA . TRP A 1 98 ? -7.522 -15.054 14.846 1.00 93.44 98 TRP A CA 1
ATOM 781 C C . TRP A 1 98 ? -8.463 -13.855 14.630 1.00 93.44 98 TRP A C 1
ATOM 783 O O . TRP A 1 98 ? -9.053 -13.706 13.558 1.00 93.44 98 TRP A O 1
ATOM 793 N N . LYS A 1 99 ? -8.587 -12.968 15.631 1.00 95.31 99 LYS A N 1
ATOM 794 C CA . LYS A 1 99 ? -9.361 -11.721 15.518 1.00 95.31 99 LYS A CA 1
ATOM 795 C C . LYS A 1 99 ? -8.664 -10.759 14.559 1.00 95.31 99 LYS A C 1
ATOM 797 O O . LYS A 1 99 ? -9.315 -10.180 13.694 1.00 95.31 99 LYS A O 1
ATOM 802 N N . LEU A 1 100 ? -7.342 -10.629 14.677 1.00 96.00 100 LEU A N 1
ATOM 803 C CA . LEU A 1 100 ? -6.553 -9.763 13.807 1.00 96.00 100 LEU A CA 1
ATOM 804 C C . LEU A 1 100 ? -6.575 -10.251 12.354 1.00 96.00 100 LEU A C 1
ATOM 806 O O . LEU A 1 100 ? -6.695 -9.439 11.442 1.00 96.00 100 LEU A O 1
ATOM 810 N N . GLU A 1 101 ? -6.504 -11.563 12.134 1.00 95.75 101 GLU A N 1
ATOM 811 C CA . GLU A 1 101 ? -6.655 -12.169 10.813 1.00 95.75 101 GLU A CA 1
ATOM 812 C C . GLU A 1 101 ? -8.024 -11.847 10.208 1.00 95.75 101 GLU A C 1
ATOM 814 O O . GLU A 1 101 ? -8.098 -11.416 9.056 1.00 95.75 101 GLU A O 1
ATOM 819 N N . ARG A 1 102 ? -9.104 -11.990 10.988 1.00 95.81 102 ARG A N 1
ATOM 820 C CA . ARG A 1 102 ? -10.452 -11.624 10.541 1.00 95.81 102 ARG A CA 1
ATOM 821 C C . ARG A 1 102 ? -10.556 -10.135 10.203 1.00 95.81 102 ARG A C 1
ATOM 823 O O . ARG A 1 102 ? -11.090 -9.803 9.148 1.00 95.81 102 ARG A O 1
ATOM 830 N N . LEU A 1 103 ? -10.003 -9.253 11.036 1.00 97.62 103 LEU A N 1
ATOM 831 C CA . LEU A 1 103 ? -9.987 -7.811 10.778 1.00 97.62 103 LEU A CA 1
ATOM 832 C C . LEU A 1 103 ? -9.203 -7.468 9.501 1.00 97.62 103 LEU A C 1
ATOM 834 O O . LEU A 1 103 ? -9.681 -6.704 8.664 1.00 97.62 103 LEU A O 1
ATOM 838 N N . ALA A 1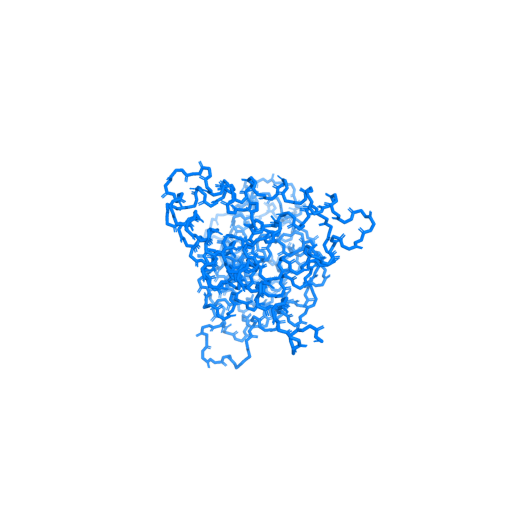 104 ? -8.016 -8.053 9.319 1.00 97.12 104 ALA A N 1
ATOM 839 C CA . ALA A 1 104 ? -7.218 -7.862 8.111 1.00 97.12 104 ALA A CA 1
ATOM 840 C C . ALA A 1 104 ? -7.970 -8.362 6.869 1.00 97.12 104 ALA A C 1
ATOM 842 O O . ALA A 1 104 ? -8.004 -7.674 5.850 1.00 97.12 104 ALA A O 1
ATOM 843 N N . HIS A 1 105 ? -8.625 -9.523 6.961 1.00 96.62 105 HIS A N 1
ATOM 844 C CA . HIS A 1 105 ? -9.457 -10.052 5.885 1.00 96.62 105 HIS A CA 1
ATOM 845 C C . HIS A 1 105 ? -10.619 -9.113 5.545 1.00 96.62 105 HIS A C 1
ATOM 847 O O . HIS A 1 105 ? -10.873 -8.868 4.367 1.00 96.62 105 HIS A O 1
ATOM 853 N N . HIS A 1 106 ? -11.288 -8.556 6.556 1.00 97.62 106 HIS A N 1
ATOM 854 C CA . HIS A 1 106 ? -12.364 -7.581 6.380 1.00 97.62 106 HIS A CA 1
ATOM 855 C C . HIS A 1 106 ? -11.892 -6.362 5.578 1.00 97.62 106 HIS A C 1
ATOM 857 O O . HIS A 1 106 ? -12.458 -6.057 4.530 1.00 97.62 106 HIS A O 1
ATOM 863 N N . ILE A 1 107 ? -10.775 -5.746 5.984 1.00 97.88 107 ILE A N 1
ATOM 864 C CA . ILE A 1 107 ? -10.165 -4.620 5.257 1.00 97.88 107 ILE A CA 1
ATOM 865 C C . ILE A 1 107 ? -9.812 -5.021 3.813 1.00 97.88 107 ILE A C 1
ATOM 867 O O . ILE A 1 107 ? -10.084 -4.271 2.875 1.00 97.88 107 ILE A O 1
ATOM 871 N N . ILE A 1 108 ? -9.238 -6.213 3.609 1.00 97.62 108 ILE A N 1
ATOM 872 C CA . ILE A 1 108 ? -8.859 -6.716 2.279 1.00 97.62 108 ILE A CA 1
ATOM 873 C C . ILE A 1 108 ? -10.076 -6.836 1.351 1.00 97.62 108 ILE A C 1
ATOM 875 O O . ILE A 1 108 ? -9.978 -6.488 0.173 1.00 97.62 108 ILE A O 1
ATOM 879 N N . GLN A 1 109 ? -11.229 -7.292 1.849 1.00 96.69 109 GLN A N 1
ATOM 880 C CA . GLN A 1 109 ? -12.438 -7.412 1.025 1.00 96.69 109 GLN A CA 1
ATOM 881 C C . GLN A 1 109 ? -12.965 -6.056 0.546 1.00 96.69 109 GLN A C 1
ATOM 883 O O . GLN A 1 109 ? -13.491 -5.964 -0.568 1.00 96.69 109 GLN A O 1
ATOM 888 N N . LEU A 1 110 ? -12.772 -5.001 1.340 1.00 97.69 110 LEU A N 1
ATOM 889 C CA . LEU A 1 110 ? -13.206 -3.647 1.004 1.00 97.69 110 LEU A CA 1
ATOM 890 C C . LEU A 1 110 ? -12.336 -2.983 -0.077 1.00 97.69 110 LEU A C 1
ATOM 892 O O . LEU A 1 110 ? -12.790 -2.046 -0.728 1.00 97.69 110 LEU A O 1
ATOM 896 N N . LEU A 1 111 ? -11.121 -3.485 -0.347 1.00 97.00 111 LEU A N 1
ATOM 897 C CA . LEU A 1 111 ? -10.142 -2.857 -1.257 1.00 97.00 111 LEU A CA 1
ATOM 898 C C . LEU A 1 111 ? -10.625 -2.628 -2.692 1.00 97.00 111 LEU A C 1
ATOM 900 O O . LEU A 1 111 ? -10.015 -1.834 -3.413 1.00 97.00 111 LEU A O 1
ATOM 904 N N . LYS A 1 112 ? -11.694 -3.306 -3.115 1.00 95.69 112 LYS A N 1
ATOM 905 C CA . LYS A 1 112 ? -12.341 -3.101 -4.421 1.00 95.69 112 LYS A CA 1
ATOM 906 C C . LYS A 1 112 ? -12.994 -1.719 -4.525 1.00 95.69 112 LYS A C 1
ATOM 908 O O . LYS A 1 112 ? -13.125 -1.173 -5.619 1.00 95.69 112 LYS A O 1
ATOM 913 N N . GLU A 1 113 ? -13.374 -1.149 -3.390 1.00 96.75 113 GLU A N 1
ATOM 914 C CA . GLU A 1 113 ? -13.990 0.164 -3.257 1.00 96.75 113 GLU A CA 1
ATOM 915 C C . GLU A 1 113 ? -12.944 1.221 -2.886 1.00 96.75 113 GLU A C 1
ATOM 917 O O . GLU A 1 113 ? -11.884 0.923 -2.333 1.00 96.75 113 GLU A O 1
ATOM 922 N N . GLN A 1 114 ? -13.223 2.484 -3.205 1.00 96.19 114 GLN A N 1
ATOM 923 C CA . GLN A 1 114 ? -12.349 3.586 -2.814 1.00 96.19 114 GLN A CA 1
ATOM 924 C C . GLN A 1 114 ? -12.477 3.847 -1.310 1.00 96.19 114 GLN A C 1
ATOM 926 O O . GLN A 1 114 ? -13.578 4.065 -0.814 1.00 96.19 114 GLN A O 1
ATOM 931 N N . CYS A 1 115 ? -11.342 3.888 -0.615 1.00 97.62 115 CYS A N 1
ATOM 932 C CA . CYS A 1 115 ? -11.284 4.240 0.800 1.00 97.62 115 CYS A CA 1
ATOM 933 C C . CYS A 1 115 ? -11.261 5.768 0.985 1.00 97.62 115 CYS A C 1
ATOM 935 O O . CYS A 1 115 ? -10.534 6.466 0.266 1.00 97.62 115 CYS A O 1
ATOM 937 N N . ALA A 1 116 ? -12.010 6.287 1.962 1.00 96.62 116 ALA A N 1
ATOM 938 C CA . ALA A 1 116 ? -11.965 7.694 2.363 1.00 96.62 116 ALA A CA 1
ATOM 939 C C . ALA A 1 116 ? -10.709 8.002 3.206 1.00 96.62 116 ALA A C 1
ATOM 941 O O . ALA A 1 116 ? -9.861 8.779 2.769 1.00 96.62 116 ALA A O 1
ATOM 942 N N . GLU A 1 117 ? -10.522 7.331 4.348 1.00 95.62 117 GLU A N 1
ATOM 943 C CA . GLU A 1 117 ? -9.364 7.518 5.247 1.00 95.62 117 GLU A CA 1
ATOM 944 C C . GLU A 1 117 ? -8.215 6.543 4.953 1.00 95.62 117 GLU A C 1
ATOM 946 O O . GLU A 1 117 ? -7.896 5.636 5.722 1.00 95.62 117 GLU A O 1
ATOM 951 N N . LYS A 1 118 ? -7.579 6.735 3.794 1.00 95.25 118 LYS A N 1
ATOM 952 C CA . LYS A 1 118 ? -6.537 5.837 3.261 1.00 95.25 118 LYS A CA 1
ATOM 953 C C . LYS A 1 118 ? -5.341 5.654 4.201 1.00 95.25 118 LYS A C 1
ATOM 955 O O . LYS A 1 118 ? -4.895 4.528 4.383 1.00 95.25 118 LYS A O 1
ATOM 960 N N . GLY A 1 119 ? -4.816 6.744 4.768 1.00 92.25 119 GLY A N 1
ATOM 961 C CA . GLY A 1 119 ? -3.617 6.697 5.615 1.00 92.25 119 GLY A CA 1
ATOM 962 C C . GLY A 1 119 ? -3.839 5.835 6.855 1.00 92.25 119 GLY A C 1
ATOM 963 O O . GLY A 1 119 ? -3.169 4.825 7.032 1.00 92.25 119 GLY A O 1
ATOM 964 N N . LEU A 1 120 ? -4.871 6.165 7.638 1.00 94.69 120 LEU A N 1
ATOM 965 C CA . LEU A 1 120 ? -5.209 5.442 8.867 1.00 94.69 120 LEU A CA 1
ATOM 966 C C . LEU A 1 120 ? -5.440 3.947 8.624 1.00 94.69 120 LEU A C 1
ATOM 968 O O . LEU A 1 120 ? -4.901 3.106 9.340 1.00 94.69 120 LEU A O 1
ATOM 972 N N . LEU A 1 121 ? -6.241 3.610 7.610 1.00 97.06 121 LEU A N 1
ATOM 973 C CA . LEU A 1 121 ? -6.656 2.230 7.379 1.00 97.06 121 LEU A CA 1
ATOM 974 C C . LEU A 1 121 ? -5.560 1.371 6.752 1.00 97.06 121 LEU A C 1
ATOM 976 O O . LEU A 1 121 ? -5.455 0.191 7.089 1.00 97.06 121 LEU A O 1
ATOM 980 N N . PHE A 1 122 ? -4.727 1.928 5.872 1.00 96.19 122 PHE A N 1
ATOM 981 C CA . PHE A 1 122 ? -3.639 1.155 5.276 1.00 96.19 122 PHE A CA 1
ATOM 982 C C . PHE A 1 122 ? -2.430 1.033 6.195 1.00 96.19 122 PHE A C 1
ATOM 984 O O . PHE A 1 122 ? -1.814 -0.031 6.188 1.00 96.19 122 PHE A O 1
ATOM 991 N N . ASP A 1 123 ? -2.149 2.019 7.050 1.00 94.50 123 ASP A N 1
ATOM 992 C CA . ASP A 1 123 ? -1.145 1.873 8.110 1.00 94.50 123 ASP A CA 1
ATOM 993 C C . ASP A 1 123 ? -1.577 0.805 9.126 1.00 94.50 123 ASP A C 1
ATOM 995 O O . ASP A 1 123 ? -0.791 -0.076 9.486 1.00 94.50 123 ASP A O 1
ATOM 999 N N . ALA A 1 124 ? -2.857 0.809 9.516 1.00 94.69 124 ALA A N 1
ATOM 1000 C CA . ALA A 1 124 ? -3.447 -0.240 10.342 1.00 94.69 124 ALA A CA 1
ATOM 1001 C C . ALA A 1 124 ? -3.337 -1.622 9.666 1.00 94.69 124 ALA A C 1
ATOM 1003 O O . ALA A 1 124 ? -2.892 -2.588 10.288 1.00 94.69 124 ALA A O 1
ATOM 1004 N N . LEU A 1 125 ? -3.669 -1.726 8.375 1.00 96.19 125 LEU A N 1
ATOM 1005 C CA . LEU A 1 125 ? -3.533 -2.973 7.619 1.00 96.19 125 LEU A CA 1
ATOM 1006 C C . LEU A 1 125 ? -2.076 -3.445 7.520 1.00 96.19 125 LEU A C 1
ATOM 1008 O O . LEU A 1 125 ? -1.819 -4.635 7.685 1.00 96.19 125 LEU A O 1
ATOM 1012 N N . ALA A 1 126 ? -1.126 -2.545 7.265 1.00 94.31 126 ALA A N 1
ATOM 1013 C CA . ALA A 1 126 ? 0.294 -2.879 7.195 1.00 94.31 126 ALA A CA 1
ATOM 1014 C C . ALA A 1 126 ? 0.817 -3.360 8.557 1.00 94.31 126 ALA A C 1
ATOM 1016 O O . ALA A 1 126 ? 1.525 -4.364 8.625 1.00 94.31 126 ALA A O 1
ATOM 1017 N N . CYS A 1 127 ? 0.407 -2.714 9.653 1.00 92.94 127 CYS A N 1
ATOM 1018 C CA . CYS A 1 127 ? 0.730 -3.151 11.010 1.00 92.94 127 CYS A CA 1
ATOM 1019 C C . CYS A 1 127 ? 0.152 -4.544 11.313 1.00 92.94 127 CYS A C 1
ATOM 1021 O O . CYS A 1 127 ? 0.862 -5.424 11.807 1.00 92.94 127 CYS A O 1
ATOM 1023 N N . ALA A 1 128 ? -1.117 -4.770 10.959 1.00 94.50 128 ALA A N 1
ATOM 1024 C CA . ALA A 1 128 ? -1.769 -6.065 11.111 1.00 94.50 128 ALA A CA 1
ATOM 1025 C C . ALA A 1 128 ? -1.040 -7.150 10.308 1.00 94.50 128 ALA A C 1
ATOM 1027 O O . ALA A 1 128 ? -0.665 -8.183 10.859 1.00 94.50 128 ALA A O 1
ATOM 1028 N N . ALA A 1 129 ? -0.777 -6.896 9.025 1.00 94.12 129 ALA A N 1
ATOM 1029 C CA . ALA A 1 129 ? -0.079 -7.822 8.149 1.00 94.12 129 ALA A CA 1
ATOM 1030 C C . ALA A 1 129 ? 1.334 -8.146 8.662 1.00 94.12 129 ALA A C 1
ATOM 1032 O O . ALA A 1 129 ? 1.711 -9.311 8.646 1.00 94.12 129 ALA A O 1
ATOM 1033 N N . ASP A 1 130 ? 2.100 -7.178 9.180 1.00 91.75 130 ASP A N 1
ATOM 1034 C CA . ASP A 1 130 ? 3.440 -7.444 9.735 1.00 91.75 130 ASP A CA 1
ATOM 1035 C C . ASP A 1 130 ? 3.385 -8.397 10.928 1.00 91.75 130 ASP A C 1
ATOM 1037 O O . ASP A 1 130 ? 4.207 -9.309 11.038 1.00 91.75 130 ASP A O 1
ATOM 1041 N N . ARG A 1 131 ? 2.386 -8.238 11.800 1.00 91.81 131 ARG A N 1
ATOM 1042 C CA . ARG A 1 131 ? 2.211 -9.133 12.946 1.00 91.81 131 ARG A CA 1
ATOM 1043 C C . ARG A 1 131 ? 1.782 -10.534 12.508 1.00 91.81 131 ARG A C 1
ATOM 1045 O O . ARG A 1 131 ? 2.317 -11.513 13.019 1.00 91.81 131 ARG A O 1
ATOM 1052 N N . LEU A 1 132 ? 0.857 -10.629 11.553 1.00 93.62 132 LEU A N 1
ATOM 1053 C CA . LEU A 1 132 ? 0.335 -11.904 11.052 1.00 93.62 132 LEU A CA 1
ATOM 1054 C C . LEU A 1 132 ? 1.393 -12.684 10.246 1.00 93.62 132 LEU A C 1
ATOM 1056 O O . LEU A 1 132 ? 1.539 -13.881 10.446 1.00 93.62 132 LEU A O 1
ATOM 1060 N N . GLU A 1 133 ? 2.201 -12.017 9.414 1.00 91.94 133 GLU A N 1
ATOM 1061 C CA . GLU A 1 133 ? 3.292 -12.638 8.628 1.00 91.94 133 GLU A CA 1
ATOM 1062 C C . GLU A 1 133 ? 4.468 -13.138 9.489 1.00 91.94 133 GLU A C 1
ATOM 1064 O O . GLU A 1 133 ? 5.343 -13.876 9.023 1.00 91.94 133 GLU A O 1
ATOM 1069 N N . ARG A 1 134 ? 4.538 -12.701 10.750 1.00 89.31 134 ARG A N 1
ATOM 1070 C CA . ARG A 1 134 ? 5.515 -13.183 11.736 1.00 89.31 134 ARG A CA 1
ATOM 1071 C C . ARG A 1 134 ? 4.968 -14.304 12.612 1.00 89.31 134 ARG A C 1
ATOM 1073 O O . ARG A 1 134 ? 5.761 -14.919 13.320 1.00 89.31 134 ARG A O 1
ATOM 1080 N N . SER A 1 135 ? 3.660 -14.546 12.582 1.00 89.81 135 SER A N 1
ATOM 1081 C CA . SER A 1 135 ? 3.029 -15.592 13.378 1.00 89.81 135 SER A CA 1
ATOM 1082 C C . SER A 1 135 ? 3.350 -16.975 12.815 1.00 89.81 135 SER A C 1
ATOM 1084 O O . SER A 1 135 ? 3.289 -17.199 11.609 1.00 89.81 135 SER A O 1
ATOM 1086 N N . GLU A 1 136 ? 3.662 -17.922 13.699 1.00 87.94 136 GLU A N 1
ATOM 1087 C CA . GLU A 1 136 ? 3.830 -19.339 13.346 1.00 87.94 136 GLU A CA 1
ATOM 1088 C C . GLU A 1 136 ? 2.489 -20.092 13.306 1.00 87.94 136 GLU A C 1
ATOM 1090 O O . GLU A 1 136 ? 2.420 -21.220 12.819 1.00 87.94 136 GLU A O 1
ATOM 1095 N N . HIS A 1 137 ? 1.418 -19.483 13.824 1.00 86.62 137 HIS A N 1
ATOM 1096 C CA . HIS A 1 137 ? 0.096 -20.101 13.939 1.00 86.62 137 HIS A CA 1
ATOM 1097 C C . HIS A 1 137 ? -0.787 -19.868 12.712 1.00 86.62 137 HIS A C 1
ATOM 1099 O O . HIS A 1 137 ? -1.797 -20.551 12.539 1.00 86.62 137 HIS A O 1
ATOM 1105 N N . ILE A 1 138 ? -0.402 -18.929 11.848 1.00 83.12 138 ILE A N 1
ATOM 1106 C CA . ILE A 1 138 ? -1.141 -18.590 10.637 1.00 83.12 138 ILE A CA 1
ATOM 1107 C C . ILE A 1 138 ? -0.499 -19.305 9.457 1.00 83.12 138 ILE A C 1
ATOM 1109 O O . ILE A 1 138 ? 0.637 -19.034 9.080 1.00 83.12 138 ILE A O 1
ATOM 1113 N N . ALA A 1 139 ? -1.249 -20.236 8.867 1.00 77.75 139 ALA A N 1
ATOM 1114 C CA . ALA A 1 139 ? -0.769 -21.037 7.746 1.00 77.75 139 ALA A CA 1
ATOM 1115 C C . ALA A 1 139 ? -0.765 -20.264 6.415 1.00 77.75 139 ALA A C 1
ATOM 1117 O O . ALA A 1 139 ? 0.076 -20.524 5.557 1.00 77.75 139 ALA A O 1
ATOM 1118 N N . GLU A 1 140 ? -1.707 -19.333 6.228 1.00 85.25 140 GLU A N 1
ATOM 1119 C CA . GLU A 1 140 ? -1.889 -18.604 4.970 1.00 85.25 140 GLU A CA 1
ATOM 1120 C C . GLU A 1 140 ? -1.326 -17.185 5.036 1.00 85.25 140 GLU A C 1
ATOM 1122 O O . GLU A 1 140 ? -1.750 -16.369 5.863 1.00 85.25 140 GLU A O 1
ATOM 1127 N N . SER A 1 141 ? -0.454 -16.851 4.081 1.00 90.19 141 SER A N 1
ATOM 1128 C CA . SER A 1 141 ? 0.097 -15.502 3.964 1.00 90.19 141 SER A CA 1
ATOM 1129 C C . SER A 1 141 ? -1.014 -14.473 3.736 1.00 90.19 141 SER A C 1
ATOM 1131 O O . SER A 1 141 ? -1.826 -14.552 2.808 1.00 90.19 141 SER A O 1
ATOM 1133 N N . ILE A 1 142 ? -1.037 -13.459 4.595 1.00 93.62 142 ILE A N 1
ATOM 1134 C CA . ILE A 1 142 ? -1.937 -12.312 4.475 1.00 93.62 142 ILE A CA 1
ATOM 1135 C C . ILE A 1 142 ? -1.557 -11.479 3.256 1.00 93.62 142 ILE A C 1
ATOM 1137 O O . ILE A 1 142 ? -2.437 -10.989 2.552 1.00 93.62 142 ILE A O 1
ATOM 1141 N N . SER A 1 143 ? -0.261 -11.356 2.964 1.00 92.38 143 SER A N 1
ATOM 1142 C CA . SER A 1 143 ? 0.229 -10.631 1.794 1.00 92.38 143 SER A CA 1
ATOM 1143 C C . SER A 1 143 ? -0.214 -11.274 0.476 1.00 92.38 143 SER A C 1
ATOM 1145 O O . SER A 1 143 ? -0.564 -10.562 -0.469 1.00 92.38 143 SER A O 1
ATOM 1147 N N . GLU A 1 144 ? -0.290 -12.607 0.420 1.00 93.88 144 GLU A N 1
ATOM 1148 C CA . GLU A 1 144 ? -0.838 -13.328 -0.731 1.00 93.88 144 GLU A CA 1
ATOM 1149 C C . GLU A 1 144 ? -2.339 -13.071 -0.886 1.00 93.88 144 GLU A C 1
ATOM 1151 O O . GLU A 1 144 ? -2.788 -12.724 -1.980 1.00 93.88 144 GLU A O 1
ATOM 1156 N N . ARG A 1 145 ? -3.112 -13.139 0.208 1.00 94.94 145 ARG A N 1
ATOM 1157 C CA . ARG A 1 145 ? -4.554 -12.821 0.202 1.00 94.94 145 ARG A CA 1
ATOM 1158 C C . ARG A 1 145 ? -4.827 -11.378 -0.221 1.00 94.94 145 ARG A C 1
ATOM 1160 O O . ARG A 1 145 ? -5.696 -11.134 -1.059 1.00 94.94 145 ARG A O 1
ATOM 1167 N N . LEU A 1 146 ? -4.040 -10.433 0.291 1.00 95.88 146 LEU A N 1
ATOM 1168 C CA . LEU A 1 146 ? -4.067 -9.025 -0.104 1.00 95.88 146 LEU A CA 1
ATOM 1169 C C . LEU A 1 146 ? -3.827 -8.867 -1.613 1.00 95.88 146 LEU A C 1
ATOM 1171 O O . LEU A 1 146 ? -4.522 -8.101 -2.278 1.00 95.88 146 LEU A O 1
ATOM 1175 N N . CYS A 1 147 ? -2.866 -9.600 -2.176 1.00 95.50 147 CYS A N 1
ATOM 1176 C CA . CYS A 1 147 ? -2.533 -9.509 -3.597 1.00 95.50 147 CYS A CA 1
ATOM 1177 C C . CYS A 1 147 ? -3.468 -10.324 -4.507 1.00 95.50 147 CYS A C 1
ATOM 1179 O O . CYS A 1 147 ? -3.507 -10.075 -5.716 1.00 95.50 147 CYS A O 1
ATOM 1181 N N . ALA A 1 148 ? -4.245 -11.258 -3.959 1.00 95.31 148 ALA A N 1
ATOM 1182 C CA . ALA A 1 148 ? -5.231 -12.038 -4.704 1.00 95.31 148 ALA A CA 1
ATOM 1183 C C . ALA A 1 148 ? -6.469 -11.210 -5.088 1.00 95.31 148 ALA A C 1
ATOM 1185 O O . ALA A 1 148 ? -7.077 -11.458 -6.130 1.00 95.31 148 ALA A O 1
ATOM 1186 N N . VAL A 1 149 ? -6.829 -10.197 -4.295 1.00 95.62 149 VAL A N 1
ATOM 1187 C CA . VAL A 1 149 ? -7.975 -9.327 -4.592 1.00 95.62 149 VAL A CA 1
ATOM 1188 C C . VAL A 1 149 ? -7.626 -8.205 -5.579 1.00 95.62 149 VAL A C 1
ATOM 1190 O O . VAL A 1 149 ? -6.463 -7.845 -5.790 1.00 95.62 149 VAL A O 1
ATOM 1193 N N . SER A 1 150 ? -8.648 -7.647 -6.227 1.00 94.94 150 SER A N 1
ATOM 1194 C CA . SER A 1 150 ? -8.532 -6.414 -7.011 1.00 94.94 150 SER A CA 1
ATOM 1195 C C . SER A 1 150 ? -8.516 -5.201 -6.084 1.00 94.94 150 SER A C 1
ATOM 1197 O O . SER A 1 150 ? -9.301 -5.136 -5.140 1.00 94.94 150 SER A O 1
ATOM 1199 N N . TRP A 1 151 ? -7.662 -4.230 -6.380 1.00 96.25 151 TRP A N 1
ATOM 1200 C CA . TRP A 1 151 ? -7.553 -2.977 -5.644 1.00 96.25 151 TRP A CA 1
ATOM 1201 C C . TRP A 1 151 ? -8.154 -1.866 -6.487 1.00 96.25 151 TRP A C 1
ATOM 1203 O O . TRP A 1 151 ? -7.896 -1.776 -7.688 1.00 96.25 151 TRP A O 1
ATOM 1213 N N . ASN A 1 152 ? -8.921 -0.990 -5.854 1.00 96.06 152 ASN A N 1
ATOM 1214 C CA . ASN A 1 152 ? -9.276 0.276 -6.459 1.00 96.06 152 ASN A CA 1
ATOM 1215 C C . ASN A 1 152 ? -7.992 1.074 -6.751 1.00 96.06 152 ASN A C 1
ATOM 1217 O O . ASN A 1 152 ? -7.135 1.211 -5.875 1.00 96.06 152 ASN A O 1
ATOM 1221 N N . LEU A 1 153 ? -7.866 1.632 -7.959 1.00 94.94 153 LEU A N 1
ATOM 1222 C CA . LEU A 1 153 ? -6.665 2.371 -8.368 1.00 94.94 153 LEU A CA 1
ATOM 1223 C C . LEU A 1 153 ? -6.351 3.539 -7.417 1.00 94.94 153 LEU A C 1
ATOM 1225 O O . LEU A 1 153 ? -5.185 3.801 -7.133 1.00 94.94 153 LEU A O 1
ATOM 1229 N N . GLN A 1 154 ? -7.372 4.185 -6.843 1.00 94.50 154 GLN A N 1
ATOM 1230 C CA . GLN A 1 154 ? -7.208 5.297 -5.897 1.00 94.50 154 GLN A CA 1
ATOM 1231 C C . GLN A 1 154 ? -6.594 4.884 -4.551 1.00 94.50 154 GLN A C 1
ATOM 1233 O O . GLN A 1 154 ? -6.140 5.749 -3.797 1.00 94.50 154 GLN A O 1
ATOM 1238 N N . ASN A 1 155 ? -6.579 3.586 -4.243 1.00 95.75 155 ASN A N 1
ATOM 1239 C CA . ASN A 1 155 ? -5.979 3.033 -3.031 1.00 95.75 155 ASN A CA 1
ATOM 1240 C C . ASN A 1 155 ? -4.521 2.590 -3.257 1.00 95.75 155 ASN A C 1
ATOM 1242 O O . ASN A 1 155 ? -3.785 2.413 -2.293 1.00 95.75 155 ASN A O 1
ATOM 1246 N N . LEU A 1 156 ? -4.082 2.441 -4.512 1.00 94.88 156 LEU A N 1
ATOM 1247 C CA . LEU A 1 156 ? -2.808 1.810 -4.873 1.00 94.88 156 LEU A CA 1
ATOM 1248 C C . LEU A 1 156 ? -1.574 2.509 -4.279 1.00 94.88 156 LEU A C 1
ATOM 1250 O O . LEU A 1 156 ? -0.743 1.854 -3.652 1.00 94.88 156 LEU A O 1
ATOM 1254 N N . LEU A 1 157 ? -1.440 3.827 -4.464 1.00 93.00 157 LEU A N 1
ATOM 1255 C CA . LEU A 1 157 ? -0.287 4.574 -3.937 1.00 93.00 157 LEU A CA 1
ATOM 1256 C C . LEU A 1 157 ? -0.273 4.614 -2.394 1.00 93.00 157 LEU A C 1
ATOM 1258 O O . LEU A 1 157 ? 0.776 4.321 -1.826 1.00 93.00 157 LEU A O 1
ATOM 1262 N N . PRO A 1 158 ? -1.402 4.886 -1.707 1.00 94.06 158 PRO A N 1
ATOM 1263 C CA . PRO A 1 158 ? -1.470 4.787 -0.248 1.00 94.06 158 PRO A CA 1
ATOM 1264 C C . PRO A 1 158 ? -1.116 3.407 0.328 1.00 94.06 158 PRO A C 1
ATOM 1266 O O . PRO A 1 158 ? -0.438 3.333 1.347 1.00 94.06 158 PRO A O 1
ATOM 1269 N N . ILE A 1 159 ? -1.525 2.309 -0.322 1.00 94.06 159 ILE A N 1
ATOM 1270 C CA . ILE A 1 159 ? -1.123 0.955 0.097 1.00 94.06 159 ILE A CA 1
ATOM 1271 C C . ILE A 1 159 ? 0.396 0.813 -0.005 1.00 94.06 159 ILE A C 1
ATOM 1273 O O . ILE A 1 159 ? 1.044 0.335 0.921 1.00 94.06 159 ILE A O 1
ATOM 1277 N N . LEU A 1 160 ? 0.992 1.249 -1.118 1.00 92.19 160 LEU A N 1
ATOM 1278 C CA . LEU A 1 160 ? 2.444 1.192 -1.273 1.00 92.19 160 LEU A CA 1
ATOM 1279 C C . LEU A 1 160 ? 3.182 1.997 -0.204 1.00 92.19 160 LEU A C 1
ATOM 1281 O O . LEU A 1 160 ? 4.231 1.536 0.239 1.00 92.19 160 LEU A O 1
ATOM 1285 N N . ASP A 1 161 ? 2.645 3.146 0.206 1.00 90.12 161 ASP A N 1
ATOM 1286 C CA . ASP A 1 161 ? 3.213 3.969 1.276 1.00 90.12 161 ASP A CA 1
ATOM 1287 C C . ASP A 1 161 ? 3.215 3.243 2.619 1.00 90.12 161 ASP A C 1
ATOM 1289 O O . ASP A 1 161 ? 4.271 3.119 3.248 1.00 90.12 161 ASP A O 1
ATOM 1293 N N . ALA A 1 162 ? 2.067 2.688 3.008 1.00 90.81 162 ALA A N 1
ATOM 1294 C CA . ALA A 1 162 ? 1.928 1.948 4.257 1.00 90.81 162 ALA A CA 1
ATOM 1295 C C . ALA A 1 162 ? 2.846 0.713 4.305 1.00 90.81 162 ALA A C 1
ATOM 1297 O O . ALA A 1 162 ? 3.474 0.423 5.319 1.00 90.81 162 ALA A O 1
ATOM 1298 N N . PHE A 1 163 ? 2.994 -0.001 3.186 1.00 88.12 163 PHE A N 1
ATOM 1299 C CA . PHE A 1 163 ? 3.843 -1.195 3.122 1.00 88.12 163 PHE A CA 1
ATOM 1300 C C . PHE A 1 163 ? 5.336 -0.893 2.893 1.00 88.12 163 PHE A C 1
ATOM 1302 O O . PHE A 1 163 ? 6.195 -1.742 3.155 1.00 88.12 163 PHE A O 1
ATOM 1309 N N . ALA A 1 164 ? 5.682 0.314 2.435 1.00 80.94 164 ALA A N 1
ATOM 1310 C CA . ALA A 1 164 ? 7.071 0.753 2.313 1.00 80.94 164 ALA A CA 1
ATOM 1311 C C . ALA A 1 164 ? 7.685 1.163 3.663 1.00 80.94 164 ALA A C 1
ATOM 1313 O O . ALA A 1 164 ? 8.905 1.060 3.819 1.00 80.94 164 ALA A O 1
ATOM 1314 N N . SER A 1 165 ? 6.870 1.633 4.615 1.00 70.69 165 SER A N 1
ATOM 1315 C CA . SER A 1 165 ? 7.306 2.089 5.946 1.00 70.69 165 SER A CA 1
ATOM 1316 C C . SER A 1 165 ? 7.535 0.939 6.940 1.00 70.69 165 SER A C 1
ATOM 1318 O O . SER A 1 165 ? 8.317 1.064 7.882 1.00 70.69 165 SER A O 1
ATOM 1320 N N . SER A 1 166 ? 6.898 -0.203 6.705 1.00 68.69 166 SER A N 1
ATOM 1321 C CA . SER A 1 166 ? 6.936 -1.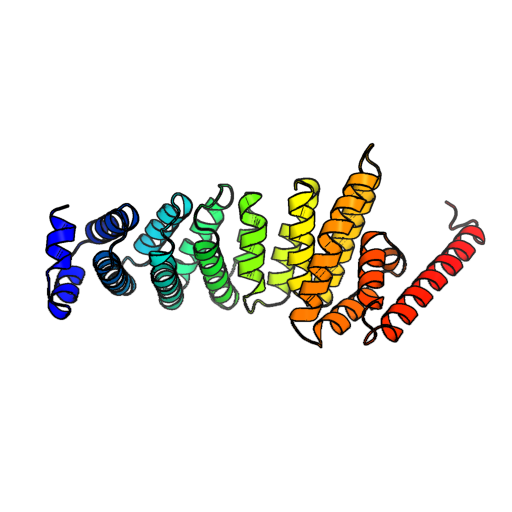405 7.545 1.00 68.69 166 SER A CA 1
ATOM 1322 C C . SER A 1 166 ? 8.163 -2.309 7.329 1.00 68.69 166 SER A C 1
ATOM 1324 O O . SER A 1 166 ? 8.685 -2.448 6.220 1.00 68.69 166 SER A O 1
ATOM 1326 N N . ILE A 1 167 ? 8.587 -3.006 8.392 1.00 77.81 167 ILE A N 1
ATOM 1327 C CA . ILE A 1 167 ? 9.751 -3.917 8.415 1.00 77.81 167 ILE A CA 1
ATOM 1328 C C . ILE A 1 167 ? 9.350 -5.322 7.925 1.00 77.81 167 ILE A C 1
ATOM 1330 O O . ILE A 1 167 ? 9.516 -6.329 8.618 1.00 77.81 167 ILE A O 1
ATOM 1334 N N . PHE A 1 168 ? 8.790 -5.399 6.720 1.00 83.38 168 PHE A N 1
ATOM 1335 C CA . PHE A 1 168 ? 8.453 -6.679 6.103 1.00 83.38 168 PHE A CA 1
ATOM 1336 C C . PHE A 1 168 ? 9.693 -7.406 5.579 1.00 83.38 168 PHE A C 1
ATOM 1338 O O . PHE A 1 168 ? 10.638 -6.795 5.067 1.00 83.38 168 PHE A O 1
ATOM 1345 N N . LYS A 1 169 ? 9.648 -8.743 5.615 1.00 86.25 169 LYS A N 1
ATOM 1346 C CA . LYS A 1 169 ? 10.621 -9.591 4.913 1.00 86.25 169 LYS A CA 1
ATOM 1347 C C . LYS A 1 169 ? 10.557 -9.324 3.403 1.00 86.25 169 LYS A C 1
ATOM 1349 O O . LYS A 1 169 ? 9.498 -9.020 2.851 1.00 86.25 169 LYS A O 1
ATOM 1354 N N . LEU A 1 170 ? 11.691 -9.503 2.723 1.00 87.12 170 LEU A N 1
ATOM 1355 C CA . LEU A 1 170 ? 11.826 -9.255 1.283 1.00 87.12 170 LEU A CA 1
ATOM 1356 C C . LEU A 1 170 ? 10.745 -9.941 0.415 1.00 87.12 170 LEU A C 1
ATOM 1358 O O . LEU A 1 170 ? 10.224 -9.257 -0.464 1.00 87.12 170 LEU A O 1
ATOM 1362 N N . PRO A 1 171 ? 10.342 -11.213 0.649 1.00 88.69 171 PRO A N 1
ATOM 1363 C CA . PRO A 1 171 ? 9.305 -11.862 -0.159 1.00 88.69 171 PRO A CA 1
ATOM 1364 C C . PRO A 1 171 ? 7.952 -11.146 -0.108 1.00 88.69 171 PRO A C 1
ATOM 1366 O O . PRO A 1 171 ? 7.328 -10.951 -1.144 1.00 88.69 171 PRO A O 1
ATOM 1369 N N . VAL A 1 172 ? 7.532 -10.676 1.070 1.00 88.81 172 VAL A N 1
ATOM 1370 C CA . VAL A 1 172 ? 6.270 -9.937 1.237 1.00 88.81 172 VAL A CA 1
ATOM 1371 C C . VAL A 1 172 ? 6.322 -8.615 0.469 1.00 88.81 172 VAL A C 1
ATOM 1373 O O . VAL A 1 172 ? 5.432 -8.315 -0.327 1.00 88.81 172 VAL A O 1
ATOM 1376 N N . ARG A 1 173 ? 7.416 -7.855 0.629 1.00 89.12 173 ARG A N 1
ATOM 1377 C CA . ARG A 1 173 ? 7.633 -6.592 -0.101 1.00 89.12 173 ARG A CA 1
ATOM 1378 C C . ARG A 1 173 ? 7.650 -6.812 -1.616 1.00 89.12 173 ARG A C 1
ATOM 1380 O O . ARG A 1 173 ? 7.066 -6.024 -2.352 1.00 89.12 173 ARG A O 1
ATOM 1387 N N . ALA A 1 174 ? 8.277 -7.894 -2.075 1.00 90.62 174 ALA A N 1
ATOM 1388 C CA . ALA A 1 174 ? 8.307 -8.294 -3.479 1.00 90.62 174 ALA A CA 1
ATOM 1389 C C . ALA A 1 174 ? 6.908 -8.613 -4.027 1.00 90.62 174 ALA A C 1
ATOM 1391 O O . ALA A 1 174 ? 6.556 -8.121 -5.097 1.00 90.62 174 ALA A O 1
ATOM 1392 N N . THR A 1 175 ? 6.104 -9.393 -3.300 1.00 92.75 175 THR A N 1
ATOM 1393 C CA . THR A 1 175 ? 4.739 -9.766 -3.705 1.00 92.75 175 THR A CA 1
ATOM 1394 C C . THR A 1 175 ? 3.847 -8.536 -3.866 1.00 92.75 175 THR A C 1
ATOM 1396 O O . THR A 1 175 ? 3.190 -8.379 -4.897 1.00 92.75 175 THR A O 1
ATOM 1399 N N . ILE A 1 176 ? 3.893 -7.620 -2.898 1.00 93.06 176 ILE A N 1
ATOM 1400 C CA . ILE A 1 176 ? 3.105 -6.382 -2.912 1.00 93.06 176 ILE A CA 1
ATOM 1401 C C . ILE A 1 176 ? 3.553 -5.462 -4.043 1.00 93.06 176 ILE A C 1
ATOM 1403 O O . ILE A 1 176 ? 2.725 -4.978 -4.812 1.00 93.06 176 ILE A O 1
ATOM 1407 N N . LEU A 1 177 ? 4.863 -5.270 -4.207 1.00 93.06 177 LEU A N 1
ATOM 1408 C CA . LEU A 1 177 ? 5.406 -4.446 -5.283 1.00 93.06 177 LEU A CA 1
ATOM 1409 C C . LEU A 1 177 ? 5.045 -5.003 -6.664 1.00 93.06 177 LEU A C 1
ATOM 1411 O O . LEU A 1 177 ? 4.606 -4.257 -7.538 1.00 93.06 177 LEU A O 1
ATOM 1415 N N . LYS A 1 178 ? 5.161 -6.322 -6.850 1.00 94.00 178 LYS A N 1
ATOM 1416 C CA . LYS A 1 178 ? 4.768 -7.006 -8.086 1.00 94.00 178 LYS A CA 1
ATOM 1417 C C . LYS A 1 178 ? 3.280 -6.823 -8.379 1.00 94.00 178 LYS A C 1
ATOM 1419 O O . LYS A 1 178 ? 2.916 -6.562 -9.526 1.00 94.00 178 LYS A O 1
ATOM 1424 N N . LYS A 1 179 ? 2.422 -6.922 -7.358 1.00 95.12 179 LYS A N 1
ATOM 1425 C CA . LYS A 1 179 ? 0.988 -6.648 -7.497 1.00 95.12 179 LYS A CA 1
ATOM 1426 C C . LYS A 1 179 ? 0.744 -5.205 -7.931 1.00 95.12 179 LYS A C 1
ATOM 1428 O O . LYS A 1 179 ? 0.013 -4.996 -8.893 1.00 95.12 179 LYS A O 1
ATOM 1433 N N . SER A 1 180 ? 1.389 -4.224 -7.311 1.00 94.38 180 SER A N 1
ATOM 1434 C CA . SER A 1 180 ? 1.239 -2.816 -7.697 1.00 94.38 180 SER A CA 1
ATOM 1435 C C . SER A 1 180 ? 1.692 -2.544 -9.132 1.00 94.38 180 SER A C 1
ATOM 1437 O O . SER A 1 180 ? 0.994 -1.867 -9.881 1.00 94.38 180 SER A O 1
ATOM 1439 N N . LEU A 1 181 ? 2.821 -3.125 -9.551 1.00 94.31 181 LEU A N 1
ATOM 1440 C CA . LEU A 1 181 ? 3.336 -2.999 -10.918 1.00 94.31 181 LEU A CA 1
ATOM 1441 C C . LEU A 1 181 ? 2.418 -3.652 -11.963 1.00 94.31 181 LEU A C 1
ATOM 1443 O O . LEU A 1 181 ? 2.429 -3.239 -13.120 1.00 94.31 181 LEU A O 1
ATOM 1447 N N . SER A 1 182 ? 1.591 -4.631 -11.578 1.00 94.56 182 SER A N 1
ATOM 1448 C CA . SER A 1 182 ? 0.625 -5.244 -12.502 1.00 94.56 182 SER A CA 1
ATOM 1449 C C . SER A 1 182 ? -0.472 -4.283 -12.977 1.00 94.56 182 SER A C 1
ATOM 1451 O O . SER A 1 182 ? -1.041 -4.516 -14.037 1.00 94.56 182 SER A O 1
ATOM 1453 N N . TYR A 1 183 ? -0.709 -3.177 -12.260 1.00 94.81 183 TYR A N 1
ATOM 1454 C CA . TYR A 1 183 ? -1.683 -2.148 -12.643 1.00 94.81 183 TYR A CA 1
ATOM 1455 C C . TYR A 1 183 ? -1.133 -1.103 -13.622 1.00 94.81 183 TYR A C 1
ATOM 1457 O O . TYR A 1 183 ? -1.897 -0.257 -14.072 1.00 94.81 183 TYR A O 1
ATOM 1465 N N . LEU A 1 184 ? 0.162 -1.126 -13.971 1.00 93.38 184 LEU A N 1
ATOM 1466 C CA . LEU A 1 184 ? 0.793 -0.098 -14.819 1.00 93.38 184 LEU A CA 1
ATOM 1467 C C . LEU A 1 184 ? 0.003 0.205 -16.100 1.00 93.38 184 LEU A C 1
ATOM 1469 O O . LEU A 1 184 ? -0.152 1.365 -16.469 1.00 93.38 184 LEU A O 1
ATOM 1473 N N . SER A 1 185 ? -0.521 -0.830 -16.758 1.00 90.69 185 SER A N 1
ATOM 1474 C CA . SER A 1 185 ? -1.281 -0.687 -18.004 1.00 90.69 185 SER A CA 1
ATOM 1475 C C . SER A 1 185 ? -2.641 -0.005 -17.836 1.00 90.69 185 SER A C 1
ATOM 1477 O O . SER A 1 185 ? -3.110 0.608 -18.798 1.00 90.69 185 SER A O 1
ATOM 1479 N N . ASP A 1 186 ? -3.227 -0.078 -16.640 1.00 92.31 186 ASP A N 1
ATOM 1480 C CA . ASP A 1 186 ? -4.552 0.456 -16.300 1.00 92.31 186 ASP A CA 1
ATOM 1481 C C . ASP A 1 186 ? -4.483 1.859 -15.674 1.00 92.31 186 ASP A C 1
ATOM 1483 O O . ASP A 1 186 ? -5.510 2.512 -15.478 1.00 92.31 186 ASP A O 1
ATOM 1487 N N . LEU A 1 187 ? -3.280 2.327 -15.331 1.00 92.38 187 LEU A N 1
ATOM 1488 C CA . LEU A 1 187 ? -3.087 3.613 -14.676 1.00 92.38 187 LEU A CA 1
ATOM 1489 C C . LEU A 1 187 ? -3.115 4.779 -15.676 1.00 92.38 187 LEU A C 1
ATOM 1491 O O . LEU A 1 187 ? -2.552 4.681 -16.772 1.00 92.38 187 LEU A O 1
ATOM 1495 N N . PRO A 1 188 ? -3.701 5.924 -15.282 1.00 90.69 188 PRO A N 1
ATOM 1496 C CA . PRO A 1 188 ? -3.517 7.164 -16.018 1.00 90.69 188 PRO A CA 1
ATOM 1497 C C . PRO A 1 188 ? -2.051 7.637 -15.906 1.00 90.69 188 PRO A C 1
ATOM 1499 O O . PRO A 1 188 ? -1.395 7.341 -14.898 1.00 90.69 188 PRO A O 1
ATOM 1502 N N . PRO A 1 189 ? -1.519 8.362 -16.910 1.00 85.81 189 PRO A N 1
ATOM 1503 C CA . PRO A 1 189 ? -0.107 8.754 -16.965 1.00 85.81 189 PRO A CA 1
ATOM 1504 C C . PRO A 1 189 ? 0.417 9.428 -15.688 1.00 85.81 189 PRO A C 1
ATOM 1506 O O . PRO A 1 189 ? 1.493 9.077 -15.206 1.00 85.81 189 PRO A O 1
ATOM 1509 N N . GLU A 1 190 ? -0.373 10.308 -15.074 1.00 86.06 190 GLU A N 1
ATOM 1510 C CA . GLU A 1 190 ? 0.004 11.066 -13.874 1.00 86.06 190 GLU A CA 1
ATOM 1511 C C . GLU A 1 190 ? 0.215 10.141 -12.658 1.00 86.06 190 GLU A C 1
ATOM 1513 O O . GLU A 1 190 ? 1.104 10.338 -11.818 1.00 86.06 190 GLU A O 1
ATOM 1518 N N . MET A 1 191 ? -0.586 9.073 -12.570 1.00 91.50 191 MET A N 1
ATOM 1519 C CA . MET A 1 191 ? -0.429 8.057 -11.530 1.00 91.50 191 MET A CA 1
ATOM 1520 C C . MET A 1 191 ? 0.758 7.135 -11.805 1.00 91.50 191 MET A C 1
ATOM 1522 O O . MET A 1 191 ? 1.364 6.650 -10.850 1.00 91.50 191 MET A O 1
ATOM 1526 N N . VAL A 1 192 ? 1.132 6.922 -13.073 1.00 92.44 192 VAL A N 1
ATOM 1527 C CA . VAL A 1 192 ? 2.350 6.176 -13.429 1.00 92.44 192 VAL A CA 1
ATOM 1528 C C . VAL A 1 192 ? 3.588 6.929 -12.946 1.00 92.44 192 VAL A C 1
ATOM 1530 O O . VAL A 1 192 ? 4.425 6.324 -12.274 1.00 92.44 192 VAL A O 1
ATOM 1533 N N . SER A 1 193 ? 3.676 8.243 -13.190 1.00 90.69 193 SER A N 1
ATOM 1534 C CA . SER A 1 193 ? 4.764 9.094 -12.678 1.00 90.69 193 SER A CA 1
ATOM 1535 C C . SER A 1 193 ? 4.909 8.970 -11.152 1.00 90.69 193 SER A C 1
ATOM 1537 O O . SER A 1 193 ? 6.008 8.767 -10.622 1.00 90.69 193 SER A O 1
ATOM 1539 N N . SER A 1 194 ? 3.781 9.010 -10.437 1.00 91.62 194 SER A N 1
ATOM 1540 C CA . SER A 1 194 ? 3.740 8.856 -8.977 1.00 91.62 194 SER A CA 1
ATOM 1541 C C . SER A 1 194 ? 4.166 7.456 -8.521 1.00 91.62 194 SER A C 1
ATOM 1543 O O . SER A 1 194 ? 4.951 7.319 -7.581 1.00 91.62 194 SER A O 1
ATOM 1545 N N . LEU A 1 195 ? 3.694 6.408 -9.205 1.00 92.25 195 LEU A N 1
ATOM 1546 C CA . LEU A 1 195 ? 4.047 5.018 -8.913 1.00 92.25 195 LEU A CA 1
ATOM 1547 C C . LEU A 1 195 ? 5.550 4.780 -9.071 1.00 92.25 195 LEU A C 1
ATOM 1549 O O . LEU A 1 195 ? 6.162 4.185 -8.186 1.00 92.25 195 LEU A O 1
ATOM 1553 N N . VAL A 1 196 ? 6.160 5.291 -10.143 1.00 89.94 196 VAL A N 1
ATOM 1554 C CA . VAL A 1 196 ? 7.614 5.225 -10.359 1.00 89.94 196 VAL A CA 1
ATOM 1555 C C . VAL A 1 196 ? 8.370 5.784 -9.151 1.00 89.94 196 VAL A C 1
ATOM 1557 O O . VAL A 1 196 ? 9.295 5.146 -8.644 1.00 89.94 196 VAL A O 1
ATOM 1560 N N . CYS A 1 197 ? 7.944 6.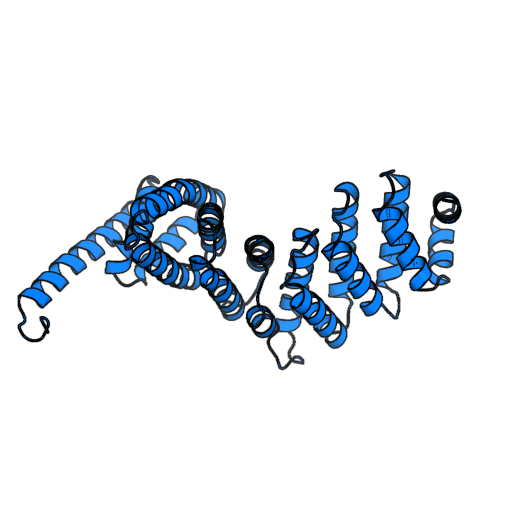937 -8.631 1.00 87.38 197 CYS A N 1
ATOM 1561 C CA . CYS A 1 197 ? 8.574 7.543 -7.461 1.00 87.38 197 CYS A CA 1
ATOM 1562 C C . CYS A 1 197 ? 8.423 6.674 -6.203 1.00 87.38 197 CYS A C 1
ATOM 1564 O O . CYS A 1 197 ? 9.395 6.501 -5.464 1.00 87.38 197 CYS A O 1
ATOM 1566 N N . LYS A 1 198 ? 7.240 6.087 -5.967 1.00 88.12 198 LYS A N 1
ATOM 1567 C CA . LYS A 1 198 ? 6.990 5.187 -4.821 1.00 88.12 198 LYS A CA 1
ATOM 1568 C C . LYS A 1 198 ? 7.816 3.908 -4.895 1.00 88.12 198 LYS A C 1
ATOM 1570 O O . LYS A 1 198 ? 8.401 3.485 -3.904 1.00 88.12 198 LYS A O 1
ATOM 1575 N N . VAL A 1 199 ? 7.926 3.315 -6.076 1.00 88.12 199 VAL A N 1
ATOM 1576 C CA . VAL A 1 199 ? 8.722 2.107 -6.315 1.00 88.12 199 VAL A CA 1
ATOM 1577 C C . VAL A 1 199 ? 10.190 2.325 -5.928 1.00 88.12 199 VAL A C 1
ATOM 1579 O O . VAL A 1 199 ? 10.790 1.501 -5.234 1.00 88.12 199 VAL A O 1
ATOM 1582 N N . LEU A 1 200 ? 10.759 3.478 -6.289 1.00 83.62 200 LEU A N 1
ATOM 1583 C CA . LEU A 1 200 ? 12.139 3.824 -5.943 1.00 83.62 200 LEU A CA 1
ATOM 1584 C C . LEU A 1 200 ? 12.354 4.036 -4.432 1.00 83.62 200 LEU A C 1
ATOM 1586 O O . LEU A 1 200 ? 13.477 3.877 -3.947 1.00 83.62 200 LEU A O 1
ATOM 1590 N N . GLN A 1 201 ? 11.298 4.313 -3.656 1.00 80.12 201 GLN A N 1
ATOM 1591 C CA . GLN A 1 201 ? 11.398 4.433 -2.197 1.00 80.12 201 GLN A CA 1
ATOM 1592 C C . GLN A 1 201 ? 11.746 3.111 -1.511 1.00 80.12 201 GLN A C 1
ATOM 1594 O O . GLN A 1 201 ? 12.343 3.154 -0.430 1.00 80.12 201 GLN A O 1
ATOM 1599 N N . TYR A 1 202 ? 11.441 1.955 -2.112 1.00 79.50 202 TYR A N 1
ATOM 1600 C CA . TYR A 1 202 ? 11.738 0.659 -1.496 1.00 79.50 202 TYR A CA 1
ATOM 1601 C C . TYR A 1 202 ? 13.241 0.467 -1.251 1.00 79.50 202 TYR A C 1
ATOM 1603 O O . TYR A 1 202 ? 13.592 -0.188 -0.272 1.00 79.50 202 TYR A O 1
ATOM 1611 N N . ASN A 1 203 ? 14.108 1.106 -2.053 1.00 76.56 203 ASN A N 1
ATOM 1612 C CA . ASN A 1 203 ? 15.564 1.200 -1.853 1.00 76.56 203 ASN A CA 1
ATOM 1613 C C . ASN A 1 203 ? 16.263 -0.140 -1.525 1.00 76.56 203 ASN A C 1
ATOM 1615 O O . ASN A 1 203 ? 17.253 -0.179 -0.789 1.00 76.56 203 ASN A O 1
ATOM 1619 N N . GLU A 1 204 ? 15.743 -1.232 -2.084 1.00 81.50 204 GLU A N 1
ATOM 1620 C CA . GLU A 1 204 ? 16.321 -2.573 -2.012 1.00 81.50 204 GLU A CA 1
ATOM 1621 C C . GLU A 1 204 ? 16.764 -2.994 -3.415 1.00 81.50 204 GLU A C 1
ATOM 1623 O O . GLU A 1 204 ? 15.933 -2.951 -4.328 1.00 81.50 204 GLU A O 1
ATOM 1628 N N . PRO A 1 205 ? 18.027 -3.410 -3.624 1.00 80.69 205 PRO A N 1
ATOM 1629 C CA . PRO A 1 205 ? 18.535 -3.705 -4.961 1.00 80.69 205 PRO A CA 1
ATOM 1630 C C . PRO A 1 205 ? 17.687 -4.707 -5.754 1.00 80.69 205 PRO A C 1
ATOM 1632 O O . PRO A 1 205 ? 17.396 -4.451 -6.921 1.00 80.69 205 PRO A O 1
ATOM 1635 N N . ASP A 1 206 ? 17.230 -5.786 -5.114 1.00 83.06 206 ASP A N 1
ATOM 1636 C CA . ASP A 1 206 ? 16.435 -6.834 -5.768 1.00 83.06 206 ASP A CA 1
ATOM 1637 C C . ASP A 1 206 ? 15.050 -6.327 -6.202 1.00 83.06 206 ASP A C 1
ATOM 1639 O O . ASP A 1 206 ? 14.583 -6.611 -7.308 1.00 83.06 206 ASP A O 1
ATOM 1643 N N . LEU A 1 207 ? 14.405 -5.515 -5.357 1.00 87.31 207 LEU A N 1
ATOM 1644 C CA . LEU A 1 207 ? 13.096 -4.924 -5.651 1.00 87.31 207 LEU A CA 1
ATOM 1645 C C . LEU A 1 207 ? 13.193 -3.864 -6.748 1.00 87.31 207 LEU A C 1
ATOM 1647 O O . LEU A 1 207 ? 12.335 -3.796 -7.629 1.00 87.31 207 LEU A O 1
ATOM 1651 N N . LEU A 1 208 ? 14.258 -3.062 -6.721 1.00 85.62 208 LEU A N 1
ATOM 1652 C CA . LEU A 1 208 ? 14.547 -2.082 -7.761 1.00 85.62 208 LEU A CA 1
ATOM 1653 C C . LEU A 1 208 ? 14.824 -2.771 -9.099 1.00 85.62 208 LEU A C 1
ATOM 1655 O O . LEU A 1 208 ? 14.269 -2.358 -10.111 1.00 85.62 208 LEU A O 1
ATOM 1659 N N . GLY A 1 209 ? 15.617 -3.846 -9.108 1.00 84.19 209 GLY A N 1
ATOM 1660 C CA . GLY A 1 209 ? 15.887 -4.631 -10.312 1.00 84.19 209 GLY A CA 1
ATOM 1661 C C . GLY A 1 209 ? 14.603 -5.166 -10.952 1.00 84.19 209 GLY A C 1
ATOM 1662 O O . GLY A 1 209 ? 14.348 -4.919 -12.130 1.00 84.19 209 GLY A O 1
ATOM 1663 N N . MET A 1 210 ? 13.742 -5.817 -10.163 1.00 88.50 210 MET A N 1
ATOM 1664 C CA . MET A 1 210 ? 12.424 -6.278 -10.622 1.00 88.50 210 MET A CA 1
ATOM 1665 C C . MET A 1 210 ? 11.590 -5.131 -11.205 1.00 88.50 210 MET A C 1
ATOM 1667 O O . MET A 1 210 ? 10.992 -5.256 -12.274 1.00 88.50 210 MET A O 1
ATOM 1671 N N . SER A 1 211 ? 11.576 -3.999 -10.510 1.00 89.81 211 SER A N 1
ATOM 1672 C CA . SER A 1 211 ? 10.811 -2.826 -10.914 1.00 89.81 211 SER A CA 1
ATOM 1673 C C . SER A 1 211 ? 11.283 -2.235 -12.233 1.00 89.81 211 SER A C 1
ATOM 1675 O O . SER A 1 211 ? 10.455 -1.896 -13.074 1.00 89.81 211 SER A O 1
ATOM 1677 N N . PHE A 1 212 ? 12.598 -2.153 -12.443 1.00 86.81 212 PHE A N 1
ATOM 1678 C CA . PHE A 1 212 ? 13.162 -1.680 -13.702 1.00 86.81 212 PHE A CA 1
ATOM 1679 C C . PHE A 1 212 ? 12.736 -2.562 -14.869 1.00 86.81 212 PHE A C 1
ATOM 1681 O O . PHE A 1 212 ? 12.307 -2.031 -15.885 1.00 86.81 212 PHE A O 1
ATOM 1688 N N . VAL A 1 213 ? 12.752 -3.888 -14.710 1.00 86.19 213 VAL A N 1
ATOM 1689 C CA . VAL A 1 213 ? 12.271 -4.808 -15.755 1.00 86.19 213 VAL A CA 1
ATOM 1690 C C . VAL A 1 213 ? 10.803 -4.532 -16.105 1.00 86.19 213 VAL A C 1
ATOM 1692 O O . VAL A 1 213 ? 10.464 -4.413 -17.281 1.00 86.19 213 VAL A O 1
ATOM 1695 N N . HIS A 1 214 ? 9.931 -4.388 -15.102 1.00 90.50 214 HIS A N 1
ATOM 1696 C CA . HIS A 1 214 ? 8.510 -4.106 -15.330 1.00 90.50 214 HIS A CA 1
ATOM 1697 C C . HIS A 1 214 ? 8.269 -2.746 -15.995 1.00 90.50 214 HIS A C 1
ATOM 1699 O O . HIS A 1 214 ? 7.502 -2.667 -16.954 1.00 90.50 214 HIS A O 1
ATOM 1705 N N . LEU A 1 215 ? 8.928 -1.692 -15.509 1.00 90.44 215 LEU A N 1
ATOM 1706 C CA . LEU A 1 215 ? 8.791 -0.339 -16.048 1.00 90.44 215 LEU A CA 1
ATOM 1707 C C . LEU A 1 215 ? 9.324 -0.249 -17.479 1.00 90.44 215 LEU A C 1
ATOM 1709 O O . LEU A 1 215 ? 8.651 0.302 -18.342 1.00 90.44 215 LEU A O 1
ATOM 1713 N N . THR A 1 216 ? 10.484 -0.844 -17.756 1.00 86.94 216 THR A N 1
ATOM 1714 C CA . THR A 1 216 ? 11.051 -0.915 -19.106 1.00 86.94 216 THR A CA 1
ATOM 1715 C C . THR A 1 216 ? 10.096 -1.601 -20.077 1.00 86.94 216 THR A C 1
ATOM 1717 O O . THR A 1 216 ? 9.805 -1.045 -21.132 1.00 86.94 216 THR A O 1
ATOM 1720 N N . ASN A 1 217 ? 9.555 -2.767 -19.710 1.00 88.50 217 ASN A N 1
ATOM 1721 C CA . ASN A 1 217 ? 8.592 -3.472 -20.558 1.00 88.50 217 ASN A CA 1
ATOM 1722 C C . ASN A 1 217 ? 7.332 -2.629 -20.796 1.00 88.50 217 ASN A C 1
ATOM 1724 O O . ASN A 1 217 ? 6.847 -2.546 -21.921 1.00 88.50 217 ASN A O 1
ATOM 1728 N N . TYR A 1 218 ? 6.822 -1.970 -19.753 1.00 92.12 218 TYR A N 1
ATOM 1729 C CA . TYR A 1 218 ? 5.675 -1.075 -19.869 1.00 92.12 218 TYR A CA 1
ATOM 1730 C C . TYR A 1 218 ? 5.938 0.081 -20.845 1.00 92.12 218 TYR A C 1
ATOM 1732 O O . TYR A 1 218 ? 5.120 0.326 -21.733 1.00 92.12 218 TYR A O 1
ATOM 1740 N N . PHE A 1 219 ? 7.077 0.769 -20.722 1.00 90.50 219 PHE A N 1
ATOM 1741 C CA . PHE A 1 219 ? 7.416 1.883 -21.607 1.00 90.50 219 PHE A CA 1
ATOM 1742 C C . PHE A 1 219 ? 7.613 1.420 -23.053 1.00 90.50 219 PHE A C 1
ATOM 1744 O O . PHE A 1 219 ? 7.042 2.031 -23.952 1.00 90.50 219 PHE A O 1
ATOM 1751 N N . ALA A 1 220 ? 8.310 0.302 -23.276 1.00 87.25 220 ALA A N 1
ATOM 1752 C CA . ALA A 1 220 ? 8.497 -0.271 -24.608 1.00 87.25 220 ALA A CA 1
ATOM 1753 C C . ALA A 1 220 ? 7.164 -0.637 -25.288 1.00 87.25 220 ALA A C 1
ATOM 1755 O O . ALA A 1 220 ? 6.997 -0.416 -26.487 1.00 87.25 220 ALA A O 1
ATOM 1756 N N . GLU A 1 221 ? 6.185 -1.168 -24.545 1.00 89.88 221 GLU A N 1
ATOM 1757 C CA . GLU A 1 221 ? 4.848 -1.425 -25.095 1.00 89.88 221 GLU A CA 1
ATOM 1758 C C . GLU A 1 221 ? 4.060 -0.135 -25.339 1.00 89.88 221 GLU A C 1
ATOM 1760 O O . GLU A 1 221 ? 3.383 -0.010 -26.363 1.00 89.88 221 GLU A O 1
ATOM 1765 N N . LYS A 1 222 ? 4.160 0.855 -24.444 1.00 89.94 222 LYS A N 1
ATOM 1766 C CA . LYS A 1 222 ? 3.482 2.142 -24.630 1.00 89.94 222 LYS A CA 1
ATOM 1767 C C . LYS A 1 222 ? 4.009 2.883 -25.850 1.00 89.94 222 LYS A C 1
ATOM 1769 O O . LYS A 1 222 ? 3.186 3.379 -26.616 1.00 89.94 222 LYS A O 1
ATOM 1774 N N . GLU A 1 223 ? 5.319 2.899 -26.094 1.00 88.31 223 GLU A N 1
ATOM 1775 C CA . GLU A 1 223 ? 5.940 3.562 -27.253 1.00 88.31 223 GLU A CA 1
ATOM 1776 C C . GLU A 1 223 ? 5.404 3.072 -28.607 1.00 88.31 223 GLU A C 1
ATOM 1778 O O . GLU A 1 223 ? 5.393 3.839 -29.569 1.00 88.31 223 GLU A O 1
ATOM 1783 N N . LYS A 1 224 ? 4.893 1.836 -28.688 1.00 87.81 224 LYS A N 1
ATOM 1784 C CA . LYS A 1 224 ? 4.294 1.274 -29.914 1.00 87.81 224 LYS A CA 1
ATOM 1785 C C . LYS A 1 224 ? 2.934 1.885 -30.274 1.00 87.81 224 LYS A C 1
ATOM 1787 O O . LYS A 1 224 ? 2.400 1.597 -31.344 1.00 87.81 224 LYS A O 1
ATOM 1792 N N . THR A 1 225 ? 2.341 2.693 -29.397 1.00 88.56 225 THR A N 1
ATOM 1793 C CA . THR A 1 225 ? 1.036 3.332 -29.626 1.00 88.56 225 THR A CA 1
ATOM 1794 C C . THR A 1 225 ? 1.177 4.692 -30.320 1.00 88.56 225 THR A C 1
ATOM 1796 O O . THR A 1 225 ? 2.211 5.347 -30.222 1.00 88.56 225 THR A O 1
ATOM 1799 N N . ALA A 1 226 ? 0.122 5.152 -31.006 1.00 81.81 226 ALA A N 1
ATOM 1800 C CA . ALA A 1 226 ? 0.161 6.330 -31.887 1.00 81.81 226 ALA A CA 1
ATOM 1801 C C . ALA A 1 226 ? 0.646 7.644 -31.226 1.00 81.81 226 ALA A C 1
ATOM 1803 O O . ALA A 1 226 ? 1.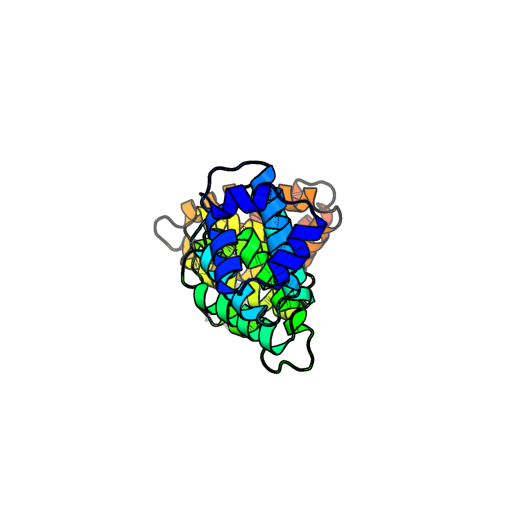169 8.503 -31.925 1.00 81.81 226 ALA A O 1
ATOM 1804 N N . HIS A 1 227 ? 0.501 7.784 -29.903 1.00 85.25 227 HIS A N 1
ATOM 1805 C CA . HIS A 1 227 ? 0.975 8.936 -29.109 1.00 85.25 227 HIS A CA 1
ATOM 1806 C C . HIS A 1 227 ? 1.880 8.493 -27.947 1.00 85.25 227 HIS A C 1
ATOM 1808 O O . HIS A 1 227 ? 2.221 9.268 -27.057 1.00 85.25 227 HIS A O 1
ATOM 1814 N N . GLY A 1 228 ? 2.271 7.219 -27.945 1.00 85.75 228 GLY A N 1
ATOM 1815 C CA . GLY A 1 228 ? 2.908 6.572 -26.811 1.00 85.75 228 GLY A CA 1
ATOM 1816 C C . GLY A 1 228 ? 4.259 7.154 -26.451 1.00 85.75 228 GLY A C 1
ATOM 1817 O O . GLY A 1 228 ? 4.569 7.295 -25.274 1.00 85.75 228 GLY A O 1
ATOM 1818 N N . ARG A 1 229 ? 5.042 7.539 -27.463 1.00 86.56 229 ARG A N 1
ATOM 1819 C CA . ARG A 1 229 ? 6.354 8.156 -27.264 1.00 86.56 229 ARG A CA 1
ATOM 1820 C C . ARG A 1 229 ? 6.262 9.483 -26.512 1.00 86.56 229 ARG A C 1
ATOM 1822 O O . ARG A 1 229 ? 7.070 9.722 -25.626 1.00 86.56 229 ARG A O 1
ATOM 1829 N N . GLU A 1 230 ? 5.286 10.325 -26.845 1.00 89.38 230 GLU A N 1
ATOM 1830 C CA . GLU A 1 230 ? 5.066 11.593 -26.142 1.00 89.38 230 GLU A CA 1
ATOM 1831 C C . GLU A 1 230 ? 4.640 11.333 -24.695 1.00 89.38 230 GLU A C 1
ATOM 1833 O O . GLU A 1 230 ? 5.248 11.871 -23.779 1.00 89.38 230 GLU A O 1
ATOM 1838 N N . THR A 1 231 ? 3.706 10.400 -24.472 1.00 89.12 231 THR A N 1
ATOM 1839 C CA . THR A 1 231 ? 3.290 10.000 -23.118 1.00 89.12 231 THR A CA 1
ATOM 1840 C C . THR A 1 231 ? 4.454 9.469 -22.277 1.00 89.12 231 THR A C 1
ATOM 1842 O O . THR A 1 231 ? 4.590 9.829 -21.112 1.00 89.12 231 THR A O 1
ATOM 1845 N N . VAL A 1 232 ? 5.302 8.610 -22.851 1.00 90.50 232 VAL A N 1
ATOM 1846 C CA . VAL A 1 232 ? 6.486 8.057 -22.174 1.00 90.50 232 VAL A CA 1
ATOM 1847 C C . VAL A 1 232 ? 7.449 9.177 -21.792 1.00 90.50 232 VAL A C 1
ATOM 1849 O O . VAL A 1 232 ? 7.912 9.207 -20.654 1.00 90.50 232 VAL A O 1
ATOM 1852 N N . LEU A 1 233 ? 7.715 10.116 -22.705 1.00 89.50 233 LEU A N 1
ATOM 1853 C CA . LEU A 1 233 ? 8.570 11.270 -22.426 1.00 89.50 233 LEU A CA 1
ATOM 1854 C C . LEU A 1 233 ? 7.996 12.134 -21.301 1.00 89.50 233 LEU A C 1
ATOM 1856 O O . LEU A 1 233 ? 8.730 12.423 -20.363 1.00 89.50 233 LEU A O 1
ATOM 1860 N N . THR A 1 234 ? 6.698 12.451 -21.321 1.00 91.19 234 THR A N 1
ATOM 1861 C CA . THR A 1 234 ? 6.042 13.209 -20.242 1.00 91.19 234 THR A CA 1
ATOM 1862 C C . THR A 1 234 ? 6.181 12.508 -18.890 1.00 91.19 234 THR A C 1
ATOM 1864 O O . THR A 1 234 ? 6.600 13.127 -17.915 1.00 91.19 234 THR A O 1
ATOM 1867 N N . ILE A 1 235 ? 5.920 11.196 -18.826 1.00 91.25 235 ILE A N 1
ATOM 1868 C CA . ILE A 1 235 ? 6.071 10.423 -17.582 1.00 91.25 235 ILE A CA 1
ATOM 1869 C C . ILE A 1 235 ? 7.522 10.471 -17.083 1.00 91.25 235 ILE A C 1
ATOM 1871 O O . ILE A 1 235 ? 7.771 10.617 -15.884 1.00 91.25 235 ILE A O 1
ATOM 1875 N N . ILE A 1 236 ? 8.502 10.337 -17.979 1.00 90.06 236 ILE A N 1
ATOM 1876 C CA . ILE A 1 236 ? 9.927 10.405 -17.628 1.00 90.06 236 ILE A CA 1
ATOM 1877 C C . ILE A 1 236 ? 10.285 11.810 -17.118 1.00 90.06 236 ILE A C 1
ATOM 1879 O O . ILE A 1 236 ? 10.919 11.935 -16.070 1.00 90.06 236 ILE A O 1
ATOM 1883 N N . GLU A 1 237 ? 9.858 12.860 -17.814 1.00 90.25 237 GLU A N 1
ATOM 1884 C CA . GLU A 1 237 ? 10.114 14.256 -17.447 1.00 90.25 237 GLU A CA 1
ATOM 1885 C C . GLU A 1 237 ? 9.528 14.617 -16.077 1.00 90.25 237 GLU A C 1
ATOM 1887 O O . GLU A 1 237 ? 10.170 15.328 -15.304 1.00 90.25 237 GLU A O 1
ATOM 1892 N N . GLU A 1 238 ? 8.359 14.079 -15.731 1.00 90.44 238 GLU A N 1
ATOM 1893 C CA . GLU A 1 238 ? 7.738 14.285 -14.422 1.00 90.44 238 GLU A CA 1
ATOM 1894 C C . GLU A 1 238 ? 8.388 13.447 -13.314 1.00 90.44 238 GLU A C 1
ATOM 1896 O O . GLU A 1 238 ? 8.619 13.943 -12.206 1.00 90.44 238 GLU A O 1
ATOM 1901 N N . SER A 1 239 ? 8.664 12.168 -13.585 1.00 90.50 239 SER A N 1
ATOM 1902 C CA . SER A 1 239 ? 9.085 11.206 -12.560 1.00 90.50 239 SER A CA 1
ATOM 1903 C C . SER A 1 239 ? 10.566 11.302 -12.203 1.00 90.50 239 SER A C 1
ATOM 1905 O O . SER A 1 239 ? 10.915 11.174 -11.028 1.00 90.50 239 SER A O 1
ATOM 1907 N N . ILE A 1 240 ? 11.457 11.553 -13.168 1.00 88.81 240 ILE A N 1
ATOM 1908 C CA . ILE A 1 240 ? 12.909 11.535 -12.935 1.00 88.81 240 ILE A CA 1
ATOM 1909 C C . ILE A 1 240 ? 13.375 12.625 -11.955 1.00 88.81 240 ILE A C 1
ATOM 1911 O O . ILE A 1 240 ? 14.125 12.288 -11.032 1.00 88.81 240 ILE A O 1
ATOM 1915 N N . PRO A 1 241 ? 12.945 13.900 -12.057 1.00 87.62 241 PRO A N 1
ATOM 1916 C CA . PRO A 1 241 ? 13.338 14.922 -11.087 1.00 87.62 241 PRO A CA 1
ATOM 1917 C C . PRO A 1 241 ? 12.860 14.587 -9.670 1.00 87.62 241 PRO A C 1
ATOM 1919 O O . PRO A 1 241 ? 13.627 14.691 -8.710 1.00 87.62 241 PRO A O 1
ATOM 1922 N N . GLN A 1 242 ? 11.613 14.127 -9.538 1.00 87.69 242 GLN A N 1
ATOM 1923 C CA . GLN A 1 242 ? 11.021 13.747 -8.253 1.00 87.69 242 GLN A CA 1
ATOM 1924 C C . GLN A 1 242 ? 11.763 12.562 -7.628 1.00 87.69 242 GLN A C 1
ATOM 1926 O O . GLN A 1 242 ? 12.155 12.613 -6.460 1.00 87.69 242 GLN A O 1
ATOM 1931 N N . ALA A 1 243 ? 12.034 11.531 -8.428 1.00 85.38 243 ALA A N 1
ATOM 1932 C CA . ALA A 1 243 ? 12.840 10.384 -8.043 1.00 85.38 243 ALA A CA 1
ATOM 1933 C C . ALA A 1 243 ? 14.244 10.798 -7.586 1.00 85.38 243 ALA A C 1
ATOM 1935 O O . ALA A 1 243 ? 14.698 10.372 -6.525 1.00 85.38 243 ALA A O 1
ATOM 1936 N N . TYR A 1 244 ? 14.927 11.660 -8.342 1.00 84.56 244 TYR A N 1
ATOM 1937 C CA . TYR A 1 244 ? 16.259 12.146 -7.988 1.00 84.56 244 TYR A CA 1
ATOM 1938 C C . TYR A 1 244 ? 16.260 12.874 -6.638 1.00 84.56 244 TYR A C 1
ATOM 1940 O O . TYR A 1 244 ? 17.066 12.549 -5.762 1.00 84.56 244 TYR A O 1
ATOM 1948 N N . HIS A 1 245 ? 15.336 13.820 -6.440 1.00 85.12 245 HIS A N 1
ATOM 1949 C CA . HIS A 1 245 ? 15.202 14.543 -5.174 1.00 85.12 245 HIS A CA 1
ATOM 1950 C C . HIS A 1 245 ? 14.916 13.598 -4.006 1.00 85.12 245 HIS A C 1
ATOM 1952 O O . HIS A 1 245 ? 15.532 13.723 -2.945 1.00 85.12 245 HIS A O 1
ATOM 1958 N N . LEU A 1 246 ? 14.041 12.616 -4.217 1.00 83.19 246 LEU A N 1
ATOM 1959 C CA . LEU A 1 246 ? 13.711 11.614 -3.216 1.00 83.19 246 LEU A CA 1
ATOM 1960 C C . LEU A 1 246 ? 14.931 10.774 -2.816 1.00 83.19 246 LEU A C 1
ATOM 1962 O O . LEU A 1 246 ? 15.207 10.596 -1.629 1.00 83.19 246 LEU A O 1
ATOM 1966 N N . LEU A 1 247 ? 15.687 10.281 -3.798 1.00 82.00 247 LEU A N 1
ATOM 1967 C CA . LEU A 1 247 ? 16.868 9.454 -3.558 1.00 82.00 247 LEU A CA 1
ATOM 1968 C C . LEU A 1 247 ? 17.984 10.244 -2.865 1.00 82.00 247 LEU A C 1
ATOM 1970 O O . LEU A 1 247 ? 18.637 9.719 -1.961 1.00 82.00 247 LEU A O 1
ATOM 1974 N N . LYS A 1 248 ? 18.173 11.509 -3.258 1.00 81.81 248 LYS A N 1
ATOM 1975 C CA . LYS A 1 248 ? 19.169 12.415 -2.676 1.00 81.81 248 LYS A CA 1
ATOM 1976 C C . LYS A 1 248 ? 18.868 12.743 -1.212 1.00 81.81 248 LYS A C 1
ATOM 1978 O O . LYS A 1 248 ? 19.783 12.749 -0.395 1.00 81.81 248 LYS A O 1
ATOM 1983 N N . ASN A 1 249 ? 17.602 12.986 -0.877 1.00 81.31 249 ASN A N 1
ATOM 1984 C CA . ASN A 1 249 ? 17.207 13.432 0.461 1.00 81.31 249 ASN A CA 1
ATOM 1985 C C . ASN A 1 249 ? 17.056 12.287 1.476 1.00 81.31 249 ASN A C 1
ATOM 1987 O O . ASN A 1 249 ? 17.021 12.545 2.675 1.00 81.31 249 ASN A O 1
ATOM 1991 N N . LYS A 1 250 ? 16.970 11.025 1.028 1.00 76.88 250 LYS A N 1
ATOM 1992 C CA . LYS A 1 250 ? 16.728 9.881 1.922 1.00 76.88 250 LYS A CA 1
ATOM 1993 C C . LYS A 1 250 ? 17.960 9.480 2.739 1.00 76.88 250 LYS A C 1
ATOM 1995 O O . LYS A 1 250 ? 17.877 9.307 3.949 1.00 76.88 250 LYS A O 1
ATOM 2000 N N . SER A 1 251 ? 19.095 9.261 2.076 1.00 76.81 251 SER A N 1
ATOM 2001 C CA . SER A 1 251 ? 20.371 8.901 2.716 1.00 76.81 251 SER A CA 1
ATOM 2002 C C . SER A 1 251 ? 21.496 8.906 1.676 1.00 76.81 251 SER A C 1
ATOM 2004 O O . SER A 1 251 ? 21.248 8.442 0.557 1.00 76.81 251 SER A O 1
ATOM 2006 N N . PRO A 1 252 ? 22.738 9.289 2.038 1.00 75.00 252 PRO A N 1
ATOM 2007 C CA . PRO A 1 252 ? 23.898 9.220 1.140 1.00 75.00 252 PRO A CA 1
ATOM 2008 C C . PRO A 1 252 ? 24.137 7.829 0.527 1.00 75.00 252 PRO A C 1
ATOM 2010 O O . PRO A 1 252 ? 24.656 7.708 -0.578 1.00 75.00 252 PRO A O 1
ATOM 2013 N N . ALA A 1 253 ? 23.722 6.755 1.210 1.00 76.31 253 ALA A N 1
ATOM 2014 C CA . ALA A 1 253 ? 23.900 5.382 0.735 1.00 76.31 253 ALA A CA 1
ATOM 2015 C C . ALA A 1 253 ? 22.854 4.929 -0.306 1.00 76.31 253 ALA A C 1
ATOM 2017 O O . ALA A 1 253 ? 23.021 3.869 -0.910 1.00 76.31 253 ALA A O 1
ATOM 2018 N N . THR A 1 254 ? 21.782 5.699 -0.517 1.00 80.25 254 THR A N 1
ATOM 2019 C CA . THR A 1 254 ? 20.637 5.327 -1.371 1.00 80.25 254 THR A CA 1
ATOM 2020 C C . THR A 1 254 ? 21.023 5.289 -2.847 1.00 80.25 254 THR A C 1
ATOM 2022 O O . THR A 1 254 ? 20.827 4.276 -3.513 1.00 80.25 254 THR A O 1
ATOM 2025 N N . ILE A 1 255 ? 21.646 6.354 -3.359 1.00 79.94 255 ILE A N 1
ATOM 2026 C CA . ILE A 1 255 ? 22.049 6.423 -4.770 1.00 79.94 255 ILE A CA 1
ATOM 2027 C C . ILE A 1 255 ? 23.031 5.291 -5.135 1.00 79.94 255 ILE A C 1
ATOM 2029 O O . ILE A 1 255 ? 22.758 4.578 -6.100 1.00 79.94 255 ILE A O 1
ATOM 2033 N N . PRO A 1 256 ? 24.099 5.011 -4.357 1.00 79.06 256 PRO A N 1
ATOM 2034 C CA . PRO A 1 256 ? 24.966 3.859 -4.614 1.00 79.06 256 PRO A CA 1
ATOM 2035 C C . PRO A 1 256 ? 24.250 2.500 -4.641 1.00 79.06 256 PRO A C 1
ATOM 2037 O O . PRO A 1 256 ? 24.737 1.567 -5.282 1.00 79.06 256 PRO A O 1
ATOM 2040 N N . ARG A 1 257 ? 23.132 2.332 -3.917 1.00 79.88 257 ARG A N 1
ATOM 2041 C CA . ARG A 1 257 ? 22.322 1.098 -3.955 1.00 79.88 257 ARG A CA 1
ATOM 2042 C C . ARG A 1 257 ? 21.504 1.006 -5.237 1.00 79.88 257 ARG A C 1
ATOM 2044 O O . ARG A 1 257 ? 21.497 -0.053 -5.855 1.00 79.88 257 ARG A O 1
ATOM 2051 N N . VAL A 1 258 ? 20.895 2.112 -5.662 1.00 80.12 258 VAL A N 1
ATOM 2052 C CA . VAL A 1 258 ? 20.197 2.201 -6.953 1.00 80.12 258 VAL A CA 1
ATOM 2053 C C . VAL A 1 258 ? 21.166 1.934 -8.103 1.00 80.12 258 VAL A C 1
ATOM 2055 O O . VAL A 1 258 ? 20.891 1.108 -8.957 1.00 80.12 258 VAL A O 1
ATOM 2058 N N . VAL A 1 259 ? 22.353 2.543 -8.104 1.00 79.00 259 VAL A N 1
ATOM 2059 C CA . VAL A 1 259 ? 23.356 2.284 -9.152 1.00 79.00 259 VAL A CA 1
ATOM 2060 C C . VAL A 1 259 ? 23.811 0.819 -9.146 1.00 79.00 259 VAL A C 1
ATOM 2062 O O . VAL A 1 259 ? 24.029 0.236 -10.206 1.00 79.00 259 VAL A O 1
ATOM 2065 N N . ARG A 1 260 ? 23.925 0.188 -7.969 1.00 78.25 260 ARG A N 1
ATOM 2066 C CA . ARG A 1 260 ? 24.236 -1.246 -7.866 1.00 78.25 260 ARG A CA 1
ATOM 2067 C C . ARG A 1 260 ? 23.134 -2.143 -8.421 1.00 78.25 260 ARG A C 1
ATOM 2069 O O . ARG A 1 260 ? 23.471 -3.147 -9.034 1.00 78.25 260 ARG A O 1
ATOM 2076 N N . SER A 1 261 ? 21.853 -1.803 -8.274 1.00 78.56 261 SER A N 1
ATOM 2077 C CA . SER A 1 261 ? 20.784 -2.648 -8.828 1.00 78.56 261 SER A CA 1
ATOM 2078 C C . SER A 1 261 ? 20.829 -2.719 -10.356 1.00 78.56 261 SER A C 1
ATOM 2080 O O . SER A 1 261 ? 20.571 -3.782 -10.917 1.00 78.56 261 SER A O 1
ATOM 2082 N N . PHE A 1 262 ? 21.282 -1.657 -11.032 1.00 73.38 262 PHE A N 1
ATOM 2083 C CA . PHE A 1 262 ? 21.527 -1.681 -12.478 1.00 73.38 262 PHE A CA 1
ATOM 2084 C C . PHE A 1 262 ? 22.626 -2.663 -12.902 1.00 73.38 262 PHE A C 1
ATOM 2086 O O . PHE A 1 262 ? 22.555 -3.203 -14.003 1.00 73.38 262 PHE A O 1
ATOM 2093 N N . GLN A 1 263 ? 23.606 -2.957 -12.041 1.00 69.94 263 GLN A N 1
ATOM 2094 C CA . GLN A 1 263 ? 24.676 -3.922 -12.347 1.00 69.94 263 GLN A CA 1
ATOM 2095 C C . GLN A 1 263 ? 24.155 -5.357 -12.481 1.00 69.94 263 GLN A C 1
ATOM 2097 O O . GLN A 1 263 ? 24.799 -6.185 -13.122 1.00 69.94 263 GLN A O 1
ATOM 2102 N N . HIS A 1 264 ? 22.999 -5.645 -11.883 1.00 68.75 264 HIS A N 1
ATOM 2103 C CA . HIS A 1 264 ? 22.355 -6.954 -11.924 1.00 68.75 264 HIS A CA 1
ATOM 2104 C C . HIS A 1 264 ? 21.297 -7.066 -13.029 1.00 68.75 264 HIS A C 1
ATOM 2106 O O . HIS A 1 264 ? 20.744 -8.145 -13.238 1.00 68.75 264 HIS A O 1
ATOM 2112 N N . LEU A 1 265 ? 21.022 -5.977 -13.753 1.00 70.88 265 LEU A N 1
ATOM 2113 C CA . LEU A 1 265 ? 20.111 -5.995 -14.890 1.00 70.88 265 LEU A CA 1
ATOM 2114 C C . LEU A 1 265 ? 20.826 -6.472 -16.161 1.00 70.88 265 LEU A C 1
ATOM 2116 O O . LEU A 1 265 ? 22.012 -6.187 -16.352 1.00 70.88 265 LEU A O 1
ATOM 2120 N N . PRO A 1 266 ? 20.107 -7.139 -17.083 1.00 74.00 266 PRO A N 1
ATOM 2121 C CA . PRO A 1 266 ? 20.577 -7.328 -18.447 1.00 74.00 266 PRO A CA 1
ATOM 2122 C C . PRO A 1 266 ? 21.089 -6.005 -19.027 1.00 74.00 266 PRO A C 1
ATOM 2124 O O . PRO A 1 266 ? 20.405 -4.983 -18.958 1.00 74.00 266 PRO A O 1
ATOM 2127 N N . ALA A 1 267 ? 22.287 -6.031 -19.613 1.00 72.12 267 ALA A N 1
ATOM 2128 C CA . ALA A 1 267 ? 22.997 -4.830 -20.058 1.00 72.12 267 ALA A CA 1
ATOM 2129 C C . ALA A 1 267 ? 22.150 -3.923 -20.972 1.00 72.12 267 ALA A C 1
ATOM 2131 O O . ALA A 1 267 ? 22.225 -2.703 -20.865 1.00 72.12 267 ALA A O 1
ATOM 2132 N N . LEU A 1 268 ? 21.299 -4.514 -21.815 1.00 74.19 268 LEU A N 1
ATOM 2133 C CA . LEU A 1 268 ? 20.415 -3.781 -22.725 1.00 74.19 268 LEU A CA 1
ATOM 2134 C C . LEU A 1 268 ? 19.310 -3.003 -21.996 1.00 74.19 268 LEU A C 1
ATOM 2136 O O . LEU A 1 268 ? 19.014 -1.887 -22.399 1.00 74.19 268 LEU A O 1
ATOM 2140 N N . ILE A 1 269 ? 18.785 -3.512 -20.874 1.00 75.06 269 ILE A N 1
ATOM 2141 C CA . ILE A 1 269 ? 17.760 -2.806 -20.080 1.00 75.06 269 ILE A CA 1
ATOM 2142 C C . ILE A 1 269 ? 18.306 -1.483 -19.535 1.00 75.06 269 ILE A C 1
ATOM 2144 O O . ILE A 1 269 ? 17.565 -0.519 -19.393 1.00 75.06 269 ILE A O 1
ATOM 2148 N N . SER A 1 270 ? 19.614 -1.402 -19.274 1.00 72.25 270 SER A N 1
ATOM 2149 C CA . SER A 1 270 ? 20.252 -0.166 -18.797 1.00 72.25 270 SER A CA 1
ATOM 2150 C C . SER A 1 270 ? 20.338 0.934 -19.863 1.00 72.25 270 SER A C 1
ATOM 2152 O O . SER A 1 270 ? 20.637 2.076 -19.523 1.00 72.25 270 SER A O 1
ATOM 2154 N N . LEU A 1 271 ? 20.105 0.596 -21.135 1.00 78.69 271 LEU A N 1
ATOM 2155 C CA . LEU A 1 271 ? 20.106 1.533 -22.262 1.00 78.69 271 LEU A CA 1
ATOM 2156 C C . LEU A 1 271 ? 18.691 1.957 -22.684 1.00 78.69 271 LEU A C 1
ATOM 2158 O O . LEU A 1 271 ? 18.550 2.806 -23.559 1.00 78.69 271 LEU A O 1
ATOM 2162 N N . GLU A 1 272 ? 17.658 1.391 -22.062 1.00 82.94 272 GLU A N 1
ATOM 2163 C CA . GLU A 1 272 ? 16.260 1.727 -22.333 1.00 82.94 272 GLU A CA 1
ATOM 2164 C C . GLU A 1 272 ? 15.921 3.136 -21.818 1.00 82.94 272 GLU A C 1
ATOM 2166 O O . GLU A 1 272 ? 16.508 3.565 -20.816 1.00 82.94 272 GLU A O 1
ATOM 2171 N N . PRO A 1 273 ? 14.970 3.864 -22.442 1.00 80.38 273 PRO A N 1
ATOM 2172 C CA . PRO A 1 273 ? 14.761 5.297 -22.210 1.00 80.38 273 PRO A CA 1
ATOM 2173 C C . PRO A 1 273 ? 14.650 5.689 -20.733 1.00 80.38 273 PRO A C 1
ATOM 2175 O O . PRO A 1 273 ? 15.319 6.618 -20.284 1.00 80.38 273 PRO A O 1
ATOM 2178 N N . PHE A 1 274 ? 13.862 4.944 -19.954 1.00 81.69 274 PHE A N 1
ATOM 2179 C CA . PHE A 1 274 ? 13.664 5.210 -18.529 1.00 81.69 274 PHE A CA 1
ATOM 2180 C C . PHE A 1 274 ? 14.924 4.954 -17.687 1.00 81.69 274 PHE A C 1
ATOM 2182 O O . PHE A 1 274 ? 15.335 5.808 -16.898 1.00 81.69 274 PHE A O 1
ATOM 2189 N N . ALA A 1 275 ? 15.556 3.790 -17.861 1.00 81.38 275 ALA A N 1
ATOM 2190 C CA . ALA A 1 275 ? 16.772 3.420 -17.141 1.00 81.38 275 ALA A CA 1
ATOM 2191 C C . ALA A 1 275 ? 17.916 4.394 -17.449 1.00 81.38 275 ALA A C 1
ATOM 2193 O O . ALA A 1 275 ? 18.604 4.865 -16.541 1.00 81.38 275 ALA A O 1
ATOM 2194 N N . LEU A 1 276 ? 18.071 4.740 -18.726 1.00 83.88 276 LEU A N 1
ATOM 2195 C CA . LEU A 1 276 ? 19.071 5.681 -19.198 1.00 83.88 276 LEU A CA 1
ATOM 2196 C C . LEU A 1 276 ? 18.819 7.090 -18.651 1.00 83.88 276 LEU A C 1
ATOM 2198 O O . LEU A 1 276 ? 19.757 7.717 -18.163 1.00 83.88 276 LEU A O 1
ATOM 2202 N N . ALA A 1 277 ? 17.571 7.574 -18.676 1.00 85.19 277 ALA A N 1
ATOM 2203 C CA . ALA A 1 277 ? 17.210 8.882 -18.130 1.00 85.19 277 ALA A CA 1
ATOM 2204 C C . ALA A 1 277 ? 17.492 8.972 -16.623 1.00 85.19 277 ALA A C 1
ATOM 2206 O O . ALA A 1 277 ? 18.069 9.958 -16.160 1.00 85.19 277 ALA A O 1
ATOM 2207 N N . LEU A 1 278 ? 17.167 7.924 -15.856 1.00 82.31 278 LEU A N 1
ATOM 2208 C CA . LEU A 1 278 ? 17.472 7.877 -14.427 1.00 82.31 278 LEU A CA 1
ATOM 2209 C C . LEU A 1 278 ? 18.983 7.857 -14.169 1.00 82.31 278 LEU A C 1
ATOM 2211 O O . LEU A 1 278 ? 19.475 8.630 -13.350 1.00 82.31 278 LEU A O 1
ATOM 2215 N N 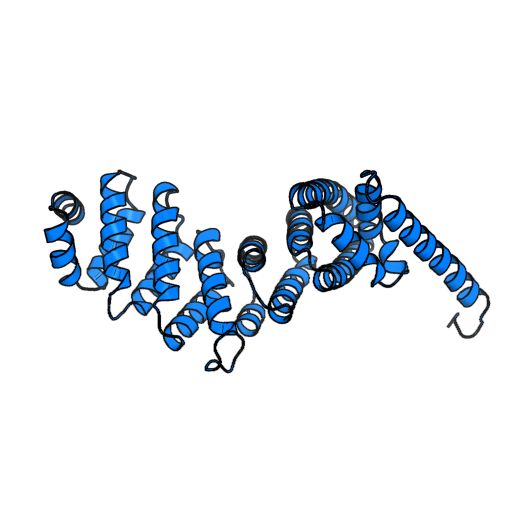. LEU A 1 279 ? 19.739 7.017 -14.883 1.00 81.00 279 LEU A N 1
ATOM 2216 C CA . LEU A 1 279 ? 21.200 6.970 -14.763 1.00 81.00 279 LEU A CA 1
ATOM 2217 C C . LEU A 1 279 ? 21.847 8.308 -15.155 1.00 81.00 279 LEU A C 1
ATOM 2219 O O . LEU A 1 279 ? 22.771 8.754 -14.475 1.00 81.00 279 LEU A O 1
ATOM 2223 N N . ALA A 1 280 ? 21.341 8.983 -16.189 1.00 83.25 280 ALA A N 1
ATOM 2224 C CA . ALA A 1 280 ? 21.794 10.311 -16.599 1.00 83.25 280 ALA A CA 1
ATOM 2225 C C . ALA A 1 280 ? 21.508 11.383 -15.534 1.00 83.25 280 ALA A C 1
ATOM 2227 O O . ALA A 1 280 ? 22.382 12.194 -15.229 1.00 83.25 280 ALA A O 1
ATOM 2228 N N . ALA A 1 281 ? 20.332 11.355 -14.904 1.00 81.50 281 ALA A N 1
ATOM 2229 C CA . ALA A 1 281 ? 20.025 12.249 -13.789 1.00 81.50 281 ALA A CA 1
ATOM 2230 C C . ALA A 1 281 ? 20.946 11.995 -12.581 1.00 81.50 281 ALA A C 1
ATOM 2232 O O . ALA A 1 281 ? 21.434 12.935 -11.952 1.00 81.50 281 ALA A O 1
ATOM 2233 N N . LEU A 1 282 ? 21.250 10.727 -12.286 1.00 76.56 282 LEU A N 1
ATOM 2234 C CA . LEU A 1 282 ? 22.176 10.348 -11.215 1.00 76.56 282 LEU A CA 1
ATOM 2235 C C . LEU A 1 282 ? 23.636 10.728 -11.523 1.00 76.56 282 LEU A C 1
ATOM 2237 O O . LEU A 1 282 ? 24.360 11.091 -10.595 1.00 76.56 282 LEU A O 1
ATOM 2241 N N . LEU A 1 283 ? 24.060 10.714 -12.796 1.00 71.94 283 LEU A N 1
ATOM 2242 C CA . LEU A 1 283 ? 25.376 11.205 -13.242 1.00 71.94 283 LEU A CA 1
ATOM 2243 C C . LEU A 1 283 ? 25.594 12.687 -12.928 1.00 71.94 283 LEU A C 1
ATOM 2245 O O . LEU A 1 283 ? 26.727 13.089 -12.665 1.00 71.94 283 LEU A O 1
ATOM 2249 N N . GLY A 1 284 ? 24.526 13.491 -12.923 1.00 64.25 284 GLY A N 1
ATOM 2250 C CA . GLY A 1 284 ? 24.589 14.899 -12.526 1.00 64.25 284 GLY A CA 1
ATOM 2251 C C . GLY A 1 284 ? 25.071 15.107 -11.081 1.00 64.25 284 GLY A C 1
ATOM 2252 O O . GLY A 1 284 ? 25.557 16.185 -10.742 1.00 64.25 284 GLY A O 1
ATOM 2253 N N . GLY A 1 285 ? 24.992 14.075 -10.229 1.00 65.88 285 GLY A N 1
ATOM 2254 C CA . GLY A 1 285 ? 25.608 14.047 -8.903 1.00 65.88 285 GLY A CA 1
ATOM 2255 C C . GLY A 1 285 ? 27.057 13.555 -8.961 1.00 65.88 285 GLY A C 1
ATOM 2256 O O . GLY A 1 285 ? 27.311 12.373 -9.185 1.00 65.88 285 GLY A O 1
ATOM 2257 N N . TRP A 1 286 ? 28.017 14.445 -8.693 1.00 59.41 286 TRP A N 1
ATOM 2258 C CA . TRP A 1 286 ? 29.462 14.178 -8.815 1.00 59.41 286 TRP A CA 1
ATOM 2259 C C . TRP A 1 286 ? 29.972 12.970 -8.010 1.00 59.41 286 TRP A C 1
ATOM 2261 O O . TRP A 1 286 ? 30.995 12.392 -8.357 1.00 59.41 286 TRP A O 1
ATOM 2271 N N . GLU A 1 287 ? 29.273 12.551 -6.959 1.00 69.38 287 GLU A N 1
ATOM 2272 C CA . GLU A 1 287 ? 29.726 11.483 -6.059 1.00 69.38 287 GLU A CA 1
ATOM 2273 C C . GLU A 1 287 ? 29.669 10.078 -6.682 1.00 69.38 287 GLU A C 1
ATOM 2275 O O . GLU A 1 287 ? 30.436 9.204 -6.288 1.00 69.38 287 GLU A O 1
ATOM 2280 N N . ASN A 1 288 ? 28.806 9.847 -7.681 1.00 69.38 288 ASN A N 1
ATOM 2281 C CA . ASN A 1 288 ? 28.562 8.506 -8.242 1.00 69.38 288 ASN A CA 1
ATOM 2282 C C . ASN A 1 288 ? 28.976 8.367 -9.716 1.00 69.38 288 ASN A C 1
ATOM 2284 O O . ASN A 1 288 ? 28.736 7.327 -10.339 1.00 69.38 288 ASN A O 1
ATOM 2288 N N . TRP A 1 289 ? 29.619 9.396 -10.280 1.00 77.06 289 TRP A N 1
ATOM 2289 C CA . TRP A 1 289 ? 29.848 9.495 -11.722 1.00 77.06 289 TRP A CA 1
ATOM 2290 C C . TRP A 1 289 ? 30.671 8.327 -12.282 1.00 77.06 289 TRP A C 1
ATOM 2292 O O . TRP A 1 289 ? 30.347 7.795 -13.342 1.00 77.06 289 TRP A O 1
ATOM 2302 N N . GLN A 1 290 ? 31.698 7.878 -11.551 1.00 80.19 290 GLN A N 1
ATOM 2303 C CA . GLN A 1 290 ? 32.584 6.798 -11.995 1.00 80.19 290 GLN A CA 1
ATOM 2304 C C . GLN A 1 290 ? 31.839 5.469 -12.128 1.00 80.19 290 GLN A C 1
ATOM 2306 O O . GLN A 1 290 ? 32.039 4.738 -13.098 1.00 80.19 290 GLN A O 1
ATOM 2311 N N . GLN A 1 291 ? 30.972 5.153 -11.162 1.00 76.38 291 GLN A N 1
ATOM 2312 C CA . GLN A 1 291 ? 30.245 3.888 -11.148 1.00 76.38 291 GLN A CA 1
ATOM 2313 C C . GLN A 1 291 ? 29.184 3.851 -12.250 1.00 76.38 291 GLN A C 1
ATOM 2315 O O . GLN A 1 291 ? 29.080 2.849 -12.958 1.00 76.38 291 GLN A O 1
ATOM 2320 N N . VAL A 1 292 ? 28.447 4.951 -12.435 1.00 79.50 292 VAL A N 1
ATOM 2321 C CA . VAL A 1 292 ? 27.437 5.045 -13.496 1.00 79.50 292 VAL A CA 1
ATOM 2322 C C . VAL A 1 292 ? 28.088 5.067 -14.881 1.00 79.50 292 VAL A C 1
ATOM 2324 O O . VAL A 1 292 ? 27.661 4.325 -15.762 1.00 79.50 292 VAL A O 1
ATOM 2327 N N . SER A 1 293 ? 29.164 5.840 -15.069 1.00 81.44 293 SER A N 1
ATOM 2328 C CA . SER A 1 293 ? 29.912 5.893 -16.333 1.00 81.44 293 SER A CA 1
ATOM 2329 C C . SER A 1 293 ? 30.464 4.520 -16.717 1.00 81.44 293 SER A C 1
ATOM 2331 O O . SER A 1 293 ? 30.251 4.055 -17.835 1.00 81.44 293 SER A O 1
ATOM 2333 N N . LYS A 1 294 ? 31.086 3.805 -15.767 1.00 83.56 294 LYS A N 1
ATOM 2334 C CA . LYS A 1 294 ? 31.567 2.435 -15.992 1.00 83.56 294 LYS A CA 1
ATOM 2335 C C . LYS A 1 294 ? 30.439 1.500 -16.435 1.00 83.56 294 LYS A C 1
ATOM 2337 O O . LYS A 1 294 ? 30.648 0.698 -17.343 1.00 83.56 294 LYS A O 1
ATOM 2342 N N . HIS A 1 295 ? 29.267 1.600 -15.806 1.00 78.94 295 HIS A N 1
ATOM 2343 C CA . HIS A 1 295 ? 28.109 0.767 -16.136 1.00 78.94 295 HIS A CA 1
ATOM 2344 C C . HIS A 1 295 ? 27.574 1.050 -17.543 1.00 78.94 295 HIS A C 1
ATOM 2346 O O . HIS A 1 295 ? 27.427 0.125 -18.337 1.00 78.94 295 HIS A O 1
ATOM 2352 N N . LEU A 1 296 ? 27.371 2.323 -17.892 1.00 81.62 296 LEU A N 1
ATOM 2353 C CA . LEU A 1 296 ? 26.913 2.718 -19.227 1.00 81.62 296 LEU A CA 1
ATOM 2354 C C . LEU A 1 296 ? 27.918 2.319 -20.315 1.00 81.62 296 LEU A C 1
ATOM 2356 O O . LEU A 1 296 ? 27.527 1.747 -21.328 1.00 81.62 296 LEU A O 1
ATOM 2360 N N . CYS A 1 297 ? 29.218 2.530 -20.091 1.00 84.06 297 CYS A N 1
ATOM 2361 C CA . CYS A 1 297 ? 30.263 2.104 -21.025 1.00 84.06 297 CYS A CA 1
ATOM 2362 C C . CYS A 1 297 ? 30.264 0.583 -21.240 1.00 84.06 297 CYS A C 1
ATOM 2364 O O . CYS A 1 297 ? 30.412 0.118 -22.374 1.00 84.06 297 CYS A O 1
ATOM 2366 N N . ALA A 1 298 ? 30.079 -0.201 -20.173 1.00 82.81 298 ALA A N 1
ATOM 2367 C CA . ALA A 1 298 ? 29.971 -1.655 -20.266 1.00 82.81 298 ALA A CA 1
ATOM 2368 C C . ALA A 1 298 ? 28.711 -2.084 -21.035 1.00 82.81 298 ALA A C 1
ATOM 2370 O O . ALA A 1 298 ? 28.795 -2.956 -21.899 1.00 82.81 298 ALA A O 1
ATOM 2371 N N . ALA A 1 299 ? 27.570 -1.440 -20.774 1.00 81.88 299 ALA A N 1
ATOM 2372 C CA . ALA A 1 299 ? 26.313 -1.712 -21.464 1.00 81.88 299 ALA A CA 1
ATOM 2373 C C . ALA A 1 299 ? 26.395 -1.399 -22.966 1.00 81.88 299 ALA A C 1
ATOM 2375 O O . ALA A 1 299 ? 26.026 -2.234 -23.791 1.00 81.88 299 ALA A O 1
ATOM 2376 N N . VAL A 1 300 ? 26.962 -0.246 -23.333 1.00 83.31 300 VAL A N 1
ATOM 2377 C CA . VAL A 1 300 ? 27.207 0.140 -24.732 1.00 83.31 300 VAL A CA 1
ATOM 2378 C C . VAL A 1 300 ? 28.156 -0.849 -25.413 1.00 83.31 300 VAL A C 1
ATOM 2380 O O . VAL A 1 300 ? 27.861 -1.340 -26.502 1.00 83.31 300 VAL A O 1
ATOM 2383 N N . SER A 1 301 ? 29.264 -1.210 -24.760 1.00 83.12 301 SER A N 1
ATOM 2384 C CA . SER A 1 301 ? 30.217 -2.194 -25.298 1.00 83.12 301 SER A CA 1
ATOM 2385 C C . SER A 1 301 ? 29.556 -3.557 -25.530 1.00 83.12 301 SER A C 1
ATOM 2387 O O . SER A 1 301 ? 29.784 -4.203 -26.554 1.00 83.12 301 SER A O 1
ATOM 2389 N N . TYR A 1 302 ? 28.698 -3.994 -24.604 1.00 81.94 302 TYR A N 1
ATOM 2390 C CA . TYR A 1 302 ? 27.911 -5.214 -24.761 1.00 81.94 302 TYR A CA 1
ATOM 2391 C C . TYR A 1 302 ? 26.935 -5.119 -25.942 1.00 81.94 302 TYR A C 1
ATOM 2393 O O . TYR A 1 302 ? 26.846 -6.054 -26.735 1.00 81.94 302 TYR A O 1
ATOM 2401 N N . ALA A 1 303 ? 26.232 -3.996 -26.106 1.00 79.75 303 ALA A N 1
ATOM 2402 C CA . ALA A 1 303 ? 25.297 -3.792 -27.212 1.00 79.75 303 ALA A CA 1
ATOM 2403 C C . ALA A 1 303 ? 25.997 -3.878 -28.580 1.00 79.75 303 ALA A C 1
ATOM 2405 O O . ALA A 1 303 ? 25.534 -4.600 -29.463 1.00 79.75 303 ALA A O 1
ATOM 2406 N N . PHE A 1 304 ? 27.157 -3.235 -28.739 1.00 76.69 304 PHE A N 1
ATOM 2407 C CA . PHE A 1 304 ? 27.945 -3.335 -29.972 1.00 76.69 304 PHE A CA 1
ATOM 2408 C C . PHE A 1 304 ? 28.461 -4.757 -30.214 1.00 76.69 304 PHE A C 1
ATOM 2410 O O . PHE A 1 304 ? 28.223 -5.328 -31.274 1.00 76.69 304 PHE A O 1
ATOM 2417 N N . THR A 1 305 ? 29.092 -5.378 -29.214 1.00 77.69 305 THR A N 1
ATOM 2418 C CA . THR A 1 305 ? 29.665 -6.728 -29.377 1.00 77.69 305 THR A CA 1
ATOM 2419 C C . THR A 1 305 ? 28.611 -7.816 -29.598 1.00 77.69 305 THR A C 1
ATOM 2421 O O . THR A 1 305 ? 28.861 -8.776 -30.327 1.00 77.69 305 THR A O 1
ATOM 2424 N N . SER A 1 306 ? 27.429 -7.695 -28.991 1.00 74.94 306 SER A N 1
ATOM 2425 C CA . SER A 1 306 ? 26.307 -8.611 -29.234 1.00 74.94 306 SER A CA 1
ATOM 2426 C C . SER A 1 306 ? 25.725 -8.426 -30.634 1.00 74.94 306 SER A C 1
ATOM 2428 O O . SER A 1 306 ? 25.517 -9.417 -31.334 1.00 74.94 306 SER A O 1
ATOM 2430 N N . THR A 1 307 ? 25.559 -7.181 -31.085 1.00 73.44 307 THR A N 1
ATOM 2431 C CA . THR A 1 307 ? 25.106 -6.862 -32.445 1.00 73.44 307 THR A CA 1
ATOM 2432 C C . THR A 1 307 ? 26.084 -7.392 -33.496 1.00 73.44 307 THR A C 1
ATOM 2434 O O . THR A 1 307 ? 25.663 -8.077 -34.427 1.00 73.44 307 THR A O 1
ATOM 2437 N N . ASP A 1 308 ? 27.392 -7.194 -33.305 1.00 70.50 308 ASP A N 1
ATOM 2438 C CA . ASP A 1 308 ? 28.436 -7.731 -34.189 1.00 70.50 308 ASP A CA 1
ATOM 2439 C C . ASP A 1 308 ? 28.398 -9.263 -34.271 1.00 70.50 308 ASP A C 1
ATOM 2441 O O . ASP A 1 308 ? 28.578 -9.837 -35.346 1.00 70.50 308 ASP A O 1
ATOM 2445 N N . ARG A 1 309 ? 28.115 -9.953 -33.158 1.00 70.94 309 ARG A N 1
ATOM 2446 C CA . ARG A 1 309 ? 27.962 -11.419 -33.132 1.00 70.94 309 ARG A CA 1
ATOM 2447 C C . ARG A 1 309 ? 26.705 -11.896 -33.857 1.00 70.94 309 ARG A C 1
ATOM 2449 O O . ARG A 1 309 ? 26.777 -12.889 -34.580 1.00 70.94 309 ARG A O 1
ATOM 2456 N N . ILE A 1 310 ? 25.577 -11.206 -33.683 1.00 71.69 310 ILE A N 1
ATOM 2457 C CA . ILE A 1 310 ? 24.309 -11.524 -34.363 1.00 71.69 310 ILE A CA 1
ATOM 2458 C C . ILE A 1 310 ? 24.462 -11.310 -35.872 1.00 71.69 310 ILE A C 1
ATOM 2460 O O . ILE A 1 310 ? 24.111 -12.178 -36.670 1.00 71.69 310 ILE A O 1
ATOM 2464 N N . ILE A 1 311 ? 25.060 -10.187 -36.277 1.00 71.06 311 ILE A N 1
ATOM 2465 C CA . ILE A 1 311 ? 25.346 -9.906 -37.683 1.00 71.06 311 ILE A CA 1
ATOM 2466 C C . ILE A 1 311 ? 26.372 -10.913 -38.214 1.00 71.06 311 ILE A C 1
ATOM 2468 O O . ILE A 1 311 ? 26.176 -11.451 -39.296 1.00 71.06 311 ILE A O 1
ATOM 2472 N N . GLY A 1 312 ? 27.424 -11.250 -37.473 1.00 68.19 312 GLY A N 1
ATOM 2473 C CA . GLY A 1 312 ? 28.465 -12.187 -37.907 1.00 68.19 312 GLY A CA 1
ATOM 2474 C C . GLY A 1 312 ? 28.041 -13.661 -38.001 1.00 68.19 312 GLY A C 1
ATOM 2475 O O . GLY A 1 312 ? 28.786 -14.463 -38.561 1.00 68.19 312 GLY A O 1
ATOM 2476 N N . SER A 1 313 ? 26.865 -14.042 -37.488 1.00 62.69 313 SER A N 1
ATOM 2477 C CA . SER A 1 313 ? 26.450 -15.444 -37.355 1.00 62.69 313 SER A CA 1
ATOM 2478 C C . SER A 1 313 ? 25.121 -15.745 -38.054 1.00 62.69 313 SER A C 1
ATOM 2480 O O . SER A 1 313 ? 24.059 -15.304 -37.629 1.00 62.69 313 SER A O 1
ATOM 2482 N N . ALA A 1 314 ? 25.150 -16.582 -39.099 1.00 56.47 314 ALA A N 1
ATOM 2483 C CA . ALA A 1 314 ? 23.947 -17.002 -39.828 1.00 56.47 314 ALA A CA 1
ATOM 2484 C C . ALA A 1 314 ? 22.931 -17.782 -38.964 1.00 56.47 314 ALA A C 1
ATOM 2486 O O . ALA A 1 314 ? 21.747 -17.802 -39.291 1.00 56.47 314 ALA A O 1
ATOM 2487 N N . THR A 1 315 ? 23.372 -18.403 -37.865 1.00 60.84 315 THR A N 1
ATOM 2488 C CA . THR A 1 315 ? 22.499 -19.123 -36.923 1.00 60.84 315 THR A CA 1
ATOM 2489 C C . THR A 1 315 ? 21.754 -18.200 -35.962 1.00 60.84 315 THR A C 1
ATOM 2491 O O . THR A 1 315 ? 20.713 -18.602 -35.461 1.00 60.84 315 THR A O 1
ATOM 2494 N N . HIS A 1 316 ? 22.241 -16.975 -35.736 1.00 52.38 316 HIS A N 1
ATOM 2495 C CA . HIS A 1 316 ? 21.608 -15.984 -34.852 1.00 52.38 316 HIS A CA 1
ATOM 2496 C C . HIS A 1 316 ? 20.711 -14.983 -35.602 1.00 52.38 316 HIS A C 1
ATOM 2498 O O . HIS A 1 316 ? 20.059 -14.160 -34.972 1.00 52.38 316 HIS A O 1
ATOM 2504 N N . ARG A 1 317 ? 20.676 -15.035 -36.943 1.00 51.09 317 ARG A N 1
ATOM 2505 C CA . ARG A 1 317 ? 19.814 -14.188 -37.791 1.00 51.09 317 ARG A CA 1
ATOM 2506 C C . ARG A 1 317 ? 18.413 -14.780 -38.045 1.00 51.09 317 ARG A C 1
ATOM 2508 O O . ARG A 1 317 ? 17.668 -14.185 -38.821 1.00 51.09 317 ARG A O 1
ATOM 2515 N N . ARG A 1 318 ? 18.092 -15.960 -37.497 1.00 40.34 318 ARG A N 1
ATOM 2516 C CA . ARG A 1 318 ? 16.800 -16.649 -37.678 1.00 40.34 318 ARG A CA 1
ATOM 2517 C C . ARG A 1 318 ? 15.890 -16.464 -36.479 1.00 40.34 318 ARG A C 1
ATOM 2519 O O . ARG A 1 318 ? 16.402 -16.622 -35.353 1.00 40.34 318 ARG A O 1
#

Organism: Dibothriocephalus latus (NCBI:txid60516)

Foldseek 3Di:
DVVLVVQLPDDPVVNLVVLLPDDPVVLLVLLVVLQPDDDDPSSLVSNLSSLVSLLPDPVVLVNLLSVLVDQQVDDGDPSNLVSLLVSLLSSLVPDDLVSLLVSLLSLLVCQQDHGNNLQSSLLSNLSSQQVNVPDPPRPDRSLVSSLVDDGDLNNLLSNLVSNLVDPDDPVSNLSSLVSSLVCCVVDDLVVNLVNLLSQLSSLALVSLLVVLVSVLVSLVVQVPDPCSVVSSVVSLVSNQVSNLVSQVPPDPVRLVSNLVSLVVHDLQSCVRPNNVSNLVSSCVDVPCVVSSVVSVVVSVVCVVVVVCVCVVDPVNVD

Secondary structure (DSSP, 8-state):
-HHHHHHTTS-HHHHHHHHHTS-HHHHHHHHHHHHHSPP-HHHHHHHHHHHHHHTT-TTHHHHHHHHHHHHHH-PPPHHHHHHHHHHHHHHHHHS-HHHHHHHHHHHHHHTTSPPSSHHHHHHHHHHHHHHHHT-SS--S-HHHHHHHS---HHHHHHHHHHHHHS---HHHHHHHHHHHHTTGGGS-HHHHHHHHHHHHHT--HHHHHHHHHHHHHHHHHHHTSTTHHHHHHHHHHHHHHHHHHHHHHH-TTHHHHHHHHHHTS-TTGGGSHHHHHHHHHHHTSGGGHHHHHHHHHHHHHHHHHHHHHHHH-TTT--

Sequence (318 aa):
MPELSKFLGCEDGAIEENLMSKSRSQLQSLVKDIWQAEFCPSSLTALETILSALTVHEELLEVCEFVVDFLWRTSLPEEYRESTAVFLTECIRKMEEWKLERLAHHIIQLLKEQCAEKGLLFDALACAADRLERSEHIAESISERLCAVSWNLQNLLPILDAFASSIFKLPVRATILKKSLSYLSDLPPEMVSSLVCKVLQYNEPDLLGMSFVHLTNYFAEKEKTAHGRETVLTIIEESIPQAYHLLKNKSPATIPRVVRSFQHLPALISLEPFALALLAALLGGWENWQQVSKHLCAAVSYAFTSTDRIIGSATHRR

pLDDT: mean 84.88, std 11.0, range [40.34, 97.88]